Protein AF-A0A9K3LR15-F1 (afdb_monomer_lite)

Structure (mmCIF, N/CA/C/O backbone):
data_AF-A0A9K3LR15-F1
#
_entry.id   AF-A0A9K3LR15-F1
#
loop_
_atom_site.group_PDB
_atom_site.id
_atom_site.type_symbol
_atom_site.label_atom_id
_atom_site.label_alt_id
_atom_site.label_comp_id
_atom_site.label_asym_id
_atom_site.label_entity_id
_atom_site.label_seq_id
_atom_site.pdbx_PDB_ins_code
_atom_site.Cartn_x
_atom_site.Cartn_y
_atom_site.Cartn_z
_atom_site.occupancy
_atom_site.B_iso_or_equiv
_atom_site.auth_seq_id
_atom_site.auth_comp_id
_atom_site.auth_asym_id
_atom_site.auth_atom_id
_atom_site.pdbx_PDB_model_num
ATOM 1 N N . MET A 1 1 ? 34.107 -12.980 74.576 1.00 44.31 1 MET A N 1
ATOM 2 C CA . MET A 1 1 ? 33.831 -12.499 73.208 1.00 44.31 1 MET A CA 1
ATOM 3 C C . MET A 1 1 ? 32.361 -12.754 72.911 1.00 44.31 1 MET A C 1
ATOM 5 O O . MET A 1 1 ? 32.002 -13.893 72.659 1.00 44.31 1 MET A O 1
ATOM 9 N N . GLY A 1 2 ? 31.501 -11.745 73.064 1.00 42.75 2 GLY A N 1
ATOM 10 C CA . GLY A 1 2 ? 30.073 -11.840 72.742 1.00 42.75 2 GLY A CA 1
ATOM 11 C C . GLY A 1 2 ? 29.791 -11.009 71.497 1.00 42.75 2 GLY A C 1
ATOM 12 O O . GLY A 1 2 ? 29.797 -9.786 71.580 1.00 42.75 2 GLY A O 1
ATOM 13 N N . GLY A 1 3 ? 29.633 -11.662 70.346 1.00 44.84 3 GLY A N 1
ATOM 14 C CA . GLY A 1 3 ? 29.258 -11.006 69.094 1.00 44.84 3 GLY A CA 1
ATOM 15 C C . GLY A 1 3 ? 27.742 -10.862 69.011 1.00 44.84 3 GLY A C 1
ATOM 16 O O . GLY A 1 3 ? 27.027 -11.855 69.133 1.00 44.84 3 GLY A O 1
ATOM 17 N N . ALA A 1 4 ? 27.256 -9.634 68.834 1.00 56.53 4 ALA A N 1
ATOM 18 C CA . ALA A 1 4 ? 25.845 -9.361 68.581 1.00 56.53 4 ALA A CA 1
ATOM 19 C C . ALA A 1 4 ? 25.421 -9.926 67.207 1.00 56.53 4 ALA A C 1
ATOM 21 O O . ALA A 1 4 ? 26.218 -9.874 66.265 1.00 56.53 4 ALA A O 1
ATOM 22 N N . PRO A 1 5 ? 24.194 -10.458 67.065 1.00 60.62 5 PRO A N 1
ATOM 23 C CA . PRO A 1 5 ? 23.720 -10.986 65.794 1.00 60.62 5 PRO A CA 1
ATOM 24 C C . PRO A 1 5 ? 23.363 -9.847 64.819 1.00 60.62 5 PRO A C 1
ATOM 26 O O . PRO A 1 5 ? 22.950 -8.769 65.256 1.00 60.62 5 PRO A O 1
ATOM 29 N N . PRO A 1 6 ? 23.511 -10.066 63.500 1.00 56.09 6 PRO A N 1
ATOM 30 C CA . PRO A 1 6 ? 23.252 -9.047 62.492 1.00 56.09 6 PRO A CA 1
ATOM 31 C C . PRO A 1 6 ? 21.748 -8.775 62.362 1.00 56.09 6 PRO A C 1
ATOM 33 O O . PRO A 1 6 ? 20.935 -9.692 62.245 1.00 56.09 6 PRO A O 1
ATOM 36 N N . THR A 1 7 ? 21.382 -7.496 62.378 1.00 62.81 7 THR A N 1
ATOM 37 C CA . THR A 1 7 ? 20.024 -7.003 62.144 1.00 62.81 7 THR A CA 1
ATOM 38 C C . THR A 1 7 ? 19.612 -7.228 60.688 1.00 62.81 7 THR A C 1
ATOM 40 O O . THR A 1 7 ? 20.309 -6.825 59.758 1.00 62.81 7 THR A O 1
ATOM 43 N N . LEU A 1 8 ? 18.464 -7.881 60.487 1.00 61.91 8 LEU A N 1
ATOM 44 C CA . LEU A 1 8 ? 17.849 -8.054 59.170 1.00 61.91 8 LEU A CA 1
ATOM 45 C C . LEU A 1 8 ? 17.408 -6.693 58.593 1.00 61.91 8 LEU A C 1
ATOM 47 O O . LEU A 1 8 ? 16.921 -5.847 59.349 1.00 61.91 8 LEU A O 1
ATOM 51 N N . PRO A 1 9 ? 17.539 -6.474 57.271 1.00 65.12 9 PRO A N 1
ATOM 52 C CA . PRO A 1 9 ? 17.019 -5.275 56.627 1.00 65.12 9 PRO A CA 1
ATOM 53 C C . PRO A 1 9 ? 15.479 -5.261 56.670 1.00 65.12 9 PRO A C 1
ATOM 55 O O . PRO A 1 9 ? 14.854 -6.325 56.625 1.00 65.12 9 PRO A O 1
ATOM 58 N N . PRO A 1 10 ? 14.850 -4.074 56.756 1.00 64.44 10 PRO A N 1
ATOM 59 C CA . PRO A 1 10 ? 13.398 -3.964 56.777 1.00 64.44 10 PRO A CA 1
ATOM 60 C C . PRO A 1 10 ? 12.787 -4.450 55.450 1.00 64.44 10 PRO A C 1
ATOM 62 O O . PRO A 1 10 ? 13.409 -4.300 54.394 1.00 64.44 10 PRO A O 1
ATOM 65 N N . PRO A 1 11 ? 11.570 -5.025 55.483 1.00 58.12 11 PRO A N 1
ATOM 66 C CA . PRO A 1 11 ? 10.889 -5.487 54.281 1.00 58.12 11 PRO A CA 1
ATOM 67 C C . PRO A 1 11 ? 10.596 -4.312 53.331 1.00 58.12 11 PRO A C 1
ATOM 69 O O . PRO A 1 11 ? 10.337 -3.198 53.798 1.00 58.12 11 PRO A O 1
ATOM 72 N N . PRO A 1 12 ? 10.624 -4.536 52.002 1.00 53.59 12 PRO A N 1
ATOM 73 C CA . PRO A 1 12 ? 10.303 -3.501 51.029 1.00 53.59 12 PRO A CA 1
ATOM 74 C C . PRO A 1 12 ? 8.877 -2.999 51.262 1.00 53.59 12 PRO A C 1
ATOM 76 O O . PRO A 1 12 ? 7.950 -3.791 51.443 1.00 53.59 12 PRO A O 1
ATOM 79 N N . ALA A 1 13 ? 8.717 -1.675 51.284 1.00 50.88 13 ALA A N 1
ATOM 80 C CA . ALA A 1 13 ? 7.428 -1.026 51.457 1.00 50.88 13 ALA A CA 1
ATOM 81 C C . ALA A 1 13 ? 6.425 -1.576 50.433 1.00 50.88 13 ALA A C 1
ATOM 83 O O . ALA A 1 13 ? 6.677 -1.555 49.228 1.00 50.88 13 ALA A O 1
ATOM 84 N N . ASN A 1 14 ? 5.296 -2.080 50.933 1.00 48.56 14 ASN A N 1
ATOM 85 C CA . ASN A 1 14 ? 4.158 -2.476 50.117 1.00 48.56 14 ASN A CA 1
ATOM 86 C C . ASN A 1 14 ? 3.796 -1.322 49.170 1.00 48.56 14 ASN A C 1
ATOM 88 O O . ASN A 1 14 ? 3.343 -0.271 49.623 1.00 48.56 14 ASN A O 1
ATOM 92 N N . ASN A 1 15 ? 3.964 -1.536 47.863 1.00 53.91 15 ASN A N 1
ATOM 93 C CA . ASN A 1 15 ? 3.335 -0.725 46.824 1.00 53.91 15 ASN A CA 1
ATOM 94 C C . ASN A 1 15 ? 1.823 -0.957 46.909 1.00 53.91 15 ASN A C 1
ATOM 96 O O . ASN A 1 15 ? 1.260 -1.789 46.199 1.00 53.91 15 ASN A O 1
ATOM 100 N N . VAL A 1 16 ? 1.168 -0.255 47.830 1.00 52.62 16 VAL A N 1
ATOM 101 C CA . VAL A 1 16 ? -0.285 -0.113 47.815 1.00 52.62 16 VAL A CA 1
ATOM 102 C C . VAL A 1 16 ? -0.624 0.609 46.507 1.00 52.62 16 VAL A C 1
ATOM 104 O O . VAL A 1 16 ? -0.055 1.677 46.265 1.00 52.62 16 VAL A O 1
ATOM 107 N N . PRO A 1 17 ? -1.503 0.066 45.644 1.00 47.84 17 PRO A N 1
ATOM 108 C CA . PRO A 1 17 ? -1.968 0.787 44.469 1.00 47.84 17 PRO A CA 1
ATOM 109 C C . PRO A 1 17 ? -2.558 2.119 44.935 1.00 47.84 17 PRO A C 1
ATOM 111 O O . PRO A 1 17 ? -3.532 2.133 45.689 1.00 47.84 17 PRO A O 1
ATOM 114 N N . GLN A 1 18 ? -1.941 3.238 44.551 1.00 55.12 18 GLN A N 1
ATOM 115 C CA . GLN A 1 18 ? -2.510 4.554 44.815 1.00 55.12 18 GLN A CA 1
ATOM 116 C C . GLN A 1 18 ? -3.865 4.617 44.115 1.00 55.12 18 GLN A C 1
ATOM 118 O O . GLN A 1 18 ? -3.940 4.688 42.890 1.00 55.12 18 GLN A O 1
ATOM 123 N N . ILE A 1 19 ? -4.938 4.572 44.902 1.00 57.00 19 ILE A N 1
ATOM 124 C CA . ILE A 1 19 ? -6.294 4.813 44.423 1.00 57.00 19 ILE A CA 1
ATOM 125 C C . ILE A 1 19 ? -6.314 6.269 43.948 1.00 57.00 19 ILE A C 1
ATOM 127 O O . ILE A 1 19 ? -6.284 7.195 44.760 1.00 57.00 19 ILE A O 1
ATOM 131 N N . GLN A 1 20 ? -6.269 6.475 42.630 1.00 58.19 20 GLN A N 1
ATOM 132 C CA . GLN A 1 20 ? -6.330 7.807 42.038 1.00 58.19 20 GLN A CA 1
ATOM 133 C C . GLN A 1 20 ? -7.664 8.466 42.402 1.00 58.19 20 GLN A C 1
ATOM 135 O O . GLN A 1 20 ? -8.724 7.842 42.345 1.00 58.19 20 GLN A O 1
ATOM 140 N N . ASN A 1 21 ? -7.610 9.742 42.789 1.00 64.06 21 ASN A N 1
ATOM 141 C CA . ASN A 1 21 ? -8.804 10.524 43.091 1.00 64.06 21 ASN A CA 1
ATOM 142 C C . ASN A 1 21 ? -9.690 10.605 41.826 1.00 64.06 21 ASN A C 1
ATOM 144 O O . ASN A 1 21 ? -9.199 11.065 40.792 1.00 64.06 21 ASN A O 1
ATOM 148 N N . PRO A 1 22 ? -10.979 10.226 41.882 1.00 60.19 22 PRO A N 1
ATOM 149 C CA . PRO A 1 22 ? -11.867 10.253 40.718 1.00 60.19 22 PRO A CA 1
ATOM 150 C C . PRO A 1 22 ? -11.994 11.645 40.071 1.00 60.19 22 PRO A C 1
ATOM 152 O O . PRO A 1 22 ? -12.183 11.743 38.862 1.00 60.19 22 PRO A O 1
ATOM 155 N N . ALA A 1 23 ? -11.813 12.736 40.826 1.00 63.84 23 ALA A N 1
ATOM 156 C CA . ALA A 1 23 ? -11.783 14.088 40.260 1.00 63.84 23 ALA A CA 1
ATOM 157 C C . ALA A 1 23 ? -10.536 14.353 39.387 1.00 63.84 23 ALA A C 1
ATOM 159 O O . ALA A 1 23 ? -10.622 15.078 38.398 1.00 63.84 23 ALA A O 1
ATOM 160 N N . ALA A 1 24 ? -9.392 13.748 39.726 1.00 61.22 24 ALA A N 1
ATOM 161 C CA . ALA A 1 24 ? -8.163 13.847 38.939 1.00 61.22 24 ALA A CA 1
ATOM 162 C C . ALA A 1 24 ? -8.250 13.004 37.655 1.00 61.22 24 ALA A C 1
ATOM 164 O O . ALA A 1 24 ? -7.858 13.484 36.594 1.00 61.22 24 ALA A O 1
ATOM 165 N N . LEU A 1 25 ? -8.855 11.811 37.733 1.00 62.12 25 LEU A N 1
ATOM 166 C CA . LEU A 1 25 ? -9.140 10.959 36.571 1.00 62.12 25 LEU A CA 1
ATOM 167 C C . LEU A 1 25 ? -10.068 11.666 35.565 1.00 62.12 25 LEU A C 1
ATOM 169 O O . LEU A 1 25 ? -9.841 11.619 34.355 1.00 62.12 25 LEU A O 1
ATOM 173 N N . ASN A 1 26 ? -11.076 12.389 36.063 1.00 71.50 26 ASN A N 1
ATOM 174 C CA . ASN A 1 26 ? -11.998 13.157 35.224 1.00 71.50 26 ASN A CA 1
ATOM 175 C C . ASN A 1 26 ? -11.319 14.345 34.523 1.00 71.50 26 ASN A C 1
ATOM 177 O O . ASN A 1 26 ? -11.623 14.619 33.363 1.00 71.50 26 ASN A O 1
ATOM 181 N N . LEU A 1 27 ? -10.391 15.041 35.191 1.00 77.88 27 LEU A N 1
ATOM 182 C CA . LEU A 1 27 ? -9.630 16.135 34.578 1.00 77.88 27 LEU A CA 1
ATOM 183 C C . LEU A 1 27 ? -8.657 15.620 33.510 1.00 77.88 27 LEU A C 1
ATOM 185 O O . LEU A 1 27 ? -8.574 16.201 32.431 1.00 77.88 27 LEU A O 1
ATOM 189 N N . GLU A 1 28 ? -7.940 14.532 33.791 1.00 75.88 28 GLU A N 1
ATOM 190 C CA . GLU A 1 28 ? -7.004 13.929 32.839 1.00 75.88 28 GLU A CA 1
ATOM 191 C C . GLU A 1 28 ? -7.727 13.448 31.575 1.00 75.88 28 GLU A C 1
ATOM 193 O O . GLU A 1 28 ? -7.328 13.801 30.464 1.00 75.88 28 GLU A O 1
ATOM 198 N N . THR A 1 29 ? -8.857 12.756 31.741 1.00 75.69 29 THR A N 1
ATOM 199 C CA . THR A 1 29 ? -9.721 12.328 30.629 1.00 75.69 29 THR A CA 1
ATOM 200 C C . THR A 1 29 ? -10.232 13.530 29.822 1.00 75.69 29 THR A C 1
ATOM 202 O O . THR A 1 29 ? -10.191 13.518 28.592 1.00 75.69 29 THR A O 1
ATOM 205 N N . ALA A 1 30 ? -10.656 14.611 30.489 1.00 76.81 30 ALA A N 1
ATOM 206 C CA . ALA A 1 30 ? -11.126 15.823 29.814 1.00 76.81 30 ALA A CA 1
ATOM 207 C C . ALA A 1 30 ? -10.019 16.519 28.998 1.00 76.81 30 ALA A C 1
ATOM 209 O O . ALA A 1 30 ? -10.271 16.986 27.887 1.00 76.81 30 ALA A O 1
ATOM 210 N N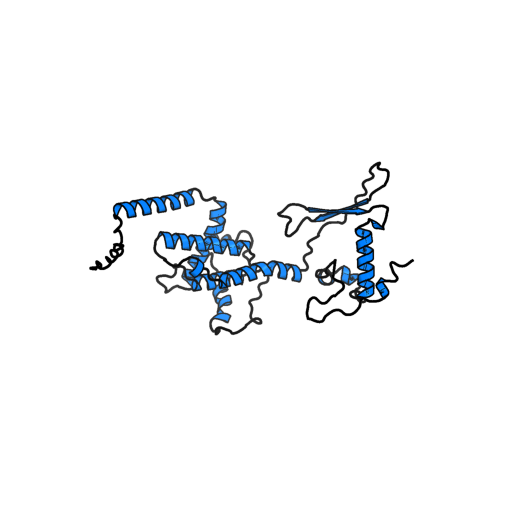 . LEU A 1 31 ? -8.787 16.567 29.515 1.00 83.44 31 LEU A N 1
ATOM 211 C CA . LEU A 1 31 ? -7.639 17.136 28.800 1.00 83.44 31 LEU A CA 1
ATOM 212 C C . LEU A 1 31 ? -7.227 16.277 27.597 1.00 83.44 31 LEU A C 1
ATOM 214 O O . LEU A 1 31 ? -6.904 16.822 26.539 1.00 83.44 31 LEU A O 1
ATOM 218 N N . GLN A 1 32 ? -7.268 14.949 27.737 1.00 78.75 32 GLN A N 1
ATOM 219 C CA . GLN A 1 32 ? -7.028 14.023 26.629 1.00 78.75 32 GLN A CA 1
ATOM 220 C C . GLN A 1 32 ? -8.075 14.202 25.522 1.00 78.75 32 GLN A C 1
ATOM 222 O O . GLN A 1 32 ? -7.705 14.344 24.355 1.00 78.75 32 GLN A O 1
ATOM 227 N N . GLN A 1 33 ? -9.359 14.297 25.880 1.00 75.25 33 GLN A N 1
ATOM 228 C CA . GLN A 1 33 ? -10.436 14.538 24.920 1.00 75.25 33 GLN A CA 1
ATOM 229 C C . GLN A 1 33 ? -10.288 15.892 24.212 1.00 75.25 33 GLN A C 1
ATOM 231 O O . GLN A 1 33 ? -10.355 15.964 22.987 1.00 75.25 33 GLN A O 1
ATOM 236 N N . PHE A 1 34 ? -9.978 16.959 24.953 1.00 77.44 34 PHE A N 1
ATOM 237 C CA . PHE A 1 34 ? -9.753 18.287 24.380 1.00 77.44 34 PHE A CA 1
ATOM 238 C C . PHE A 1 34 ? -8.610 18.307 23.349 1.00 77.44 34 PHE A C 1
ATOM 240 O O . PHE A 1 34 ? -8.704 18.969 22.313 1.00 77.44 34 PHE A O 1
ATOM 247 N N . ALA A 1 35 ? -7.532 17.553 23.591 1.00 78.44 35 ALA A N 1
ATOM 248 C CA . ALA A 1 35 ? -6.429 17.425 22.640 1.00 78.44 35 ALA A CA 1
ATOM 249 C C . ALA A 1 35 ? -6.843 16.698 21.345 1.00 78.44 35 ALA A C 1
ATOM 251 O O . ALA A 1 35 ? -6.372 17.055 20.258 1.00 78.44 35 ALA A O 1
ATOM 252 N N . ILE A 1 36 ? -7.729 15.699 21.442 1.00 78.00 36 ILE A N 1
ATOM 253 C CA . ILE A 1 36 ? -8.313 15.013 20.281 1.00 78.00 36 ILE A CA 1
ATOM 254 C C . ILE A 1 36 ? -9.157 16.003 19.476 1.00 78.00 36 ILE A C 1
ATOM 256 O O . ILE A 1 36 ? -8.922 16.155 18.276 1.00 78.00 36 ILE A O 1
ATOM 260 N N . ASP A 1 37 ? -10.051 16.736 20.138 1.00 76.50 37 ASP A N 1
ATOM 261 C CA . ASP A 1 37 ? -10.954 17.697 19.501 1.00 76.50 37 ASP A CA 1
ATOM 262 C C . ASP A 1 37 ? -10.175 18.812 18.781 1.00 76.50 37 ASP A C 1
ATOM 264 O O . ASP A 1 37 ? -10.434 19.115 17.612 1.00 76.50 37 ASP A O 1
ATOM 268 N N . LEU A 1 38 ? -9.139 19.371 19.423 1.00 81.12 38 LEU A N 1
ATOM 269 C CA . LEU A 1 38 ? -8.242 20.356 18.804 1.00 81.12 38 LEU A CA 1
ATOM 270 C C . LEU A 1 38 ? -7.569 19.817 17.539 1.00 81.12 38 LEU A C 1
ATOM 272 O O . LEU A 1 38 ? -7.456 20.527 16.533 1.00 81.12 38 LEU A O 1
ATOM 276 N N . ARG A 1 39 ? -7.130 18.555 17.567 1.00 78.00 39 ARG A N 1
ATOM 277 C CA . ARG A 1 39 ? -6.530 17.905 16.402 1.00 78.00 39 ARG A CA 1
ATOM 278 C C . ARG A 1 39 ? -7.544 17.740 15.272 1.00 78.00 39 ARG A C 1
ATOM 280 O O . ARG A 1 39 ? -7.166 17.924 14.118 1.00 78.00 39 ARG A O 1
ATOM 287 N N . GLU A 1 40 ? -8.799 17.407 15.563 1.00 75.94 40 GLU A N 1
ATOM 288 C CA . GLU A 1 40 ? -9.837 17.246 14.536 1.00 75.94 40 GLU A CA 1
ATOM 289 C C . GLU A 1 40 ? -10.240 18.575 13.886 1.00 75.94 40 GLU A C 1
ATOM 291 O O . GLU A 1 40 ? -10.453 18.638 12.665 1.00 75.94 40 GLU A O 1
ATOM 296 N N . VAL A 1 41 ? -10.288 19.651 14.676 1.00 79.31 41 VAL A N 1
ATOM 297 C CA . VAL A 1 41 ? -10.544 21.015 14.191 1.00 79.31 41 VAL A CA 1
ATOM 298 C C . VAL A 1 41 ? -9.390 21.507 13.315 1.00 79.31 41 VAL A C 1
ATOM 300 O O . VAL A 1 41 ? -9.630 22.051 12.238 1.00 79.31 41 VAL A O 1
ATOM 303 N N . GLY A 1 42 ? -8.143 21.269 13.729 1.00 77.00 42 GLY A N 1
ATOM 304 C CA . GLY A 1 42 ? -6.945 21.693 13.000 1.00 77.00 42 GLY A CA 1
ATOM 305 C C . GLY A 1 42 ? -6.535 20.797 11.825 1.00 77.00 42 GLY A C 1
ATOM 306 O O . GLY A 1 42 ? -5.581 21.121 11.115 1.00 77.00 42 GLY A O 1
ATOM 307 N N . GLU A 1 43 ? -7.197 19.656 11.606 1.00 78.56 43 GLU A N 1
ATOM 308 C CA . GLU A 1 43 ? -6.771 18.696 10.587 1.00 78.56 43 GLU A CA 1
ATOM 309 C C . GLU A 1 43 ? -7.003 19.242 9.161 1.00 78.56 43 GLU A C 1
ATOM 311 O O . GLU A 1 43 ? -8.136 19.594 8.813 1.00 78.56 43 GLU A O 1
ATOM 316 N N . PRO A 1 44 ? -5.969 19.260 8.293 1.00 84.25 44 PRO A N 1
ATOM 317 C CA . PRO A 1 44 ? -6.104 19.777 6.938 1.00 84.25 44 PRO A CA 1
ATOM 318 C C . PRO A 1 44 ? -7.187 19.050 6.137 1.00 84.25 44 PRO A C 1
ATOM 320 O O . PRO A 1 44 ? -7.268 17.820 6.129 1.00 84.25 44 PRO A O 1
ATOM 323 N N . GLU A 1 45 ? -7.958 19.806 5.360 1.00 80.88 45 GLU A N 1
ATOM 324 C CA . GLU A 1 45 ? -9.079 19.287 4.565 1.00 80.88 45 GLU A CA 1
ATOM 325 C C . GLU A 1 45 ? -8.660 18.168 3.589 1.00 80.88 45 GLU A C 1
ATOM 327 O O . GLU A 1 45 ? -9.380 17.194 3.362 1.00 80.88 45 GLU A O 1
ATOM 332 N N . ASN A 1 46 ? -7.444 18.259 3.043 1.00 77.81 46 ASN A N 1
ATOM 333 C CA . ASN A 1 46 ? -6.873 17.229 2.172 1.00 77.81 46 ASN A CA 1
ATOM 334 C C . ASN A 1 46 ? -6.651 15.900 2.911 1.00 77.81 46 ASN A C 1
ATOM 336 O O . ASN A 1 46 ? -6.854 14.827 2.341 1.00 77.81 46 ASN A O 1
ATOM 340 N N . THR A 1 47 ? -6.267 15.974 4.184 1.00 78.44 47 THR A N 1
ATOM 341 C CA . THR A 1 47 ? -6.030 14.827 5.061 1.00 78.44 47 THR A CA 1
ATOM 342 C C . THR A 1 47 ? -7.352 14.134 5.398 1.00 78.44 47 THR A C 1
ATOM 344 O O . THR A 1 47 ? -7.466 12.917 5.229 1.00 78.44 47 THR A O 1
ATOM 347 N N . LYS A 1 48 ? -8.396 14.912 5.723 1.00 80.94 48 LYS A N 1
ATOM 348 C CA . LYS A 1 48 ? -9.769 14.407 5.912 1.00 80.94 48 LYS A CA 1
ATOM 349 C C . LYS A 1 48 ? -10.270 13.684 4.661 1.00 80.94 48 LYS A C 1
ATOM 351 O O . LYS A 1 48 ? -10.671 12.522 4.730 1.00 80.94 48 LYS A O 1
ATOM 356 N N . LYS A 1 49 ? -10.142 14.306 3.485 1.00 81.94 49 LYS A N 1
ATOM 357 C CA . LYS A 1 49 ? -10.521 13.701 2.191 1.00 81.94 49 LYS A CA 1
ATOM 358 C C . LYS A 1 49 ? -9.759 12.413 1.871 1.00 81.94 49 LYS A C 1
ATOM 360 O O . LYS A 1 49 ? -10.302 11.537 1.199 1.00 81.94 49 LYS A O 1
ATOM 365 N N . ALA A 1 50 ? -8.518 12.276 2.337 1.00 79.88 50 ALA A N 1
ATOM 366 C CA . ALA A 1 50 ? -7.712 11.083 2.108 1.00 79.88 50 ALA A CA 1
ATOM 367 C C . ALA A 1 50 ? -8.084 9.915 3.038 1.00 79.88 50 ALA A C 1
ATOM 369 O O . ALA A 1 50 ? -8.088 8.764 2.579 1.00 79.88 50 ALA A O 1
ATOM 370 N N . TYR A 1 51 ? -8.373 10.184 4.317 1.00 85.25 51 TYR A N 1
ATOM 371 C CA . TYR A 1 51 ? -8.637 9.150 5.324 1.00 85.25 51 TYR A CA 1
ATOM 372 C C . TYR A 1 51 ? -10.112 8.771 5.451 1.00 85.25 51 TYR A C 1
ATOM 374 O O . TYR A 1 51 ? -10.402 7.579 5.522 1.00 85.25 51 TYR A O 1
ATOM 382 N N . LEU A 1 52 ? -11.044 9.732 5.414 1.00 85.50 52 LEU A N 1
ATOM 383 C CA . LEU A 1 52 ? -12.474 9.476 5.647 1.00 85.50 52 LEU A CA 1
ATOM 384 C C . LEU A 1 52 ? -13.053 8.359 4.759 1.00 85.50 52 LEU A C 1
ATOM 386 O O . LEU A 1 52 ? -13.688 7.457 5.302 1.00 85.50 52 LEU A O 1
ATOM 390 N N . PRO A 1 53 ? -12.795 8.313 3.434 1.00 88.81 53 PRO A N 1
ATOM 391 C CA . PRO A 1 53 ? -13.293 7.220 2.597 1.00 88.81 53 PRO A CA 1
ATOM 392 C C . PRO A 1 53 ? -12.771 5.841 3.012 1.00 88.81 53 PRO A C 1
ATOM 394 O O . PRO A 1 53 ? -13.459 4.846 2.822 1.00 88.81 53 PRO A O 1
ATOM 397 N N . LYS A 1 54 ? -11.551 5.774 3.560 1.00 90.94 54 LYS A N 1
ATOM 398 C CA . LYS A 1 54 ? -10.917 4.521 3.994 1.00 90.94 54 LYS A CA 1
ATOM 399 C C . LYS A 1 54 ? -11.462 4.050 5.336 1.00 90.94 54 LYS A C 1
ATOM 401 O O . LYS A 1 54 ? -11.631 2.853 5.522 1.00 90.94 54 LYS A O 1
ATOM 406 N N . LEU A 1 55 ? -11.751 4.992 6.235 1.00 90.94 55 LEU A N 1
ATOM 407 C CA . LEU A 1 55 ? -12.428 4.714 7.501 1.00 90.94 55 LEU A CA 1
ATOM 408 C C . LEU A 1 55 ? -13.837 4.170 7.244 1.00 90.94 55 LEU A C 1
ATOM 410 O O . LEU A 1 55 ? -14.178 3.107 7.747 1.00 90.94 55 LEU A O 1
ATOM 414 N N . LYS A 1 56 ? -14.618 4.834 6.380 1.00 91.81 56 LYS A N 1
ATOM 415 C CA . LYS A 1 56 ? -15.947 4.348 5.973 1.00 91.81 56 LYS A CA 1
ATOM 416 C C . LYS A 1 56 ? -15.894 2.957 5.348 1.00 91.81 56 LYS A C 1
ATOM 418 O O . LYS A 1 56 ? -16.710 2.103 5.665 1.00 91.81 56 LYS A O 1
ATOM 423 N N . GLU A 1 57 ? -14.907 2.721 4.489 1.00 93.69 57 GLU A N 1
ATOM 424 C CA . GLU A 1 57 ? -14.699 1.411 3.879 1.00 93.69 57 GLU A CA 1
ATOM 425 C C . GLU A 1 57 ? -14.393 0.314 4.910 1.00 93.69 57 GLU A C 1
ATOM 427 O O . GLU A 1 57 ? -14.897 -0.795 4.773 1.00 93.69 57 GLU A O 1
ATOM 432 N N . TRP A 1 58 ? -13.608 0.618 5.948 1.00 94.25 58 TRP A N 1
ATOM 433 C CA . TRP A 1 58 ? -13.360 -0.308 7.056 1.00 94.25 58 TRP A CA 1
ATOM 434 C C . TRP A 1 58 ? -14.641 -0.638 7.830 1.00 94.25 58 TRP A C 1
ATOM 436 O O . TRP A 1 58 ? -14.916 -1.808 8.076 1.00 94.25 58 TRP A O 1
ATOM 446 N N . PHE A 1 59 ? -15.454 0.365 8.172 1.00 93.81 59 PHE A N 1
ATOM 447 C CA . PHE A 1 59 ? -16.703 0.121 8.899 1.00 93.81 59 PHE A CA 1
ATOM 448 C C . PHE A 1 59 ? -17.694 -0.714 8.081 1.00 93.81 59 PHE A C 1
ATOM 450 O O . PHE A 1 59 ? -18.243 -1.677 8.605 1.00 93.81 59 PHE A O 1
ATOM 457 N N . GLN A 1 60 ? -17.833 -0.436 6.782 1.00 94.75 60 GLN A N 1
ATOM 458 C CA . GLN A 1 60 ? -18.674 -1.245 5.891 1.00 94.75 60 GLN A CA 1
ATOM 459 C C . GLN A 1 60 ? -18.148 -2.671 5.707 1.00 94.75 60 GLN A C 1
ATOM 461 O O . GLN A 1 60 ? -18.934 -3.608 5.592 1.00 94.75 60 GLN A O 1
ATOM 466 N N . TYR A 1 61 ? -16.826 -2.855 5.708 1.00 95.56 61 TYR A N 1
ATOM 467 C CA . TYR A 1 61 ? -16.218 -4.181 5.763 1.00 95.56 61 TYR A CA 1
ATOM 468 C C . TYR A 1 61 ? -16.603 -4.918 7.053 1.00 95.56 61 TYR A C 1
ATOM 470 O O . TYR A 1 61 ? -17.050 -6.064 6.986 1.00 95.56 61 TYR A O 1
ATOM 478 N N . CYS A 1 62 ? -16.491 -4.260 8.212 1.00 94.62 62 CYS A N 1
ATOM 479 C CA . CYS A 1 62 ? -16.908 -4.830 9.492 1.00 94.62 62 CYS A CA 1
ATOM 480 C C . CYS A 1 62 ? -18.397 -5.201 9.492 1.00 94.62 62 CYS A C 1
ATOM 482 O O . CYS A 1 62 ? -18.756 -6.281 9.953 1.00 94.62 62 CYS A O 1
ATOM 484 N N . ASP A 1 63 ? -19.247 -4.341 8.930 1.00 94.12 63 ASP A N 1
ATOM 485 C CA . ASP A 1 63 ? -20.685 -4.584 8.800 1.00 94.12 63 ASP A CA 1
ATOM 486 C C . ASP A 1 63 ? -21.013 -5.733 7.847 1.00 94.12 63 ASP A C 1
ATOM 488 O O . ASP A 1 63 ? -22.014 -6.412 8.044 1.00 94.12 63 ASP A O 1
ATOM 492 N N . HIS A 1 64 ? -20.197 -5.975 6.819 1.00 94.56 64 HIS A N 1
ATOM 493 C CA . HIS A 1 64 ? -20.410 -7.076 5.879 1.00 94.56 64 HIS A CA 1
ATOM 494 C C . HIS A 1 64 ? -19.935 -8.419 6.436 1.00 94.56 64 HIS A C 1
ATOM 496 O O . HIS A 1 6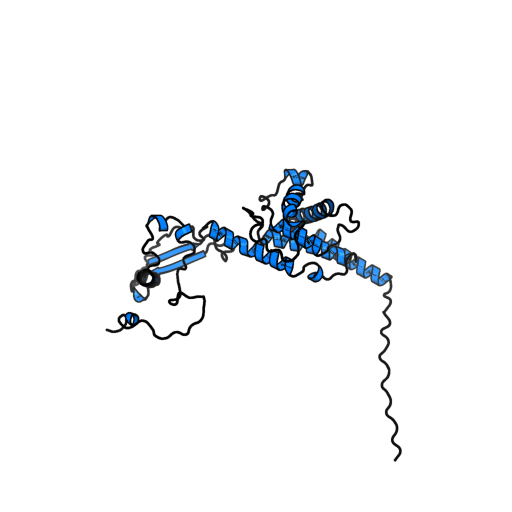4 ? -20.697 -9.384 6.428 1.00 94.56 64 HIS A O 1
ATOM 502 N N . VAL A 1 65 ? -18.694 -8.475 6.925 1.00 92.75 65 VAL A N 1
ATOM 503 C CA . VAL A 1 65 ? -18.026 -9.729 7.315 1.00 92.75 65 VAL A CA 1
ATOM 504 C C . VAL A 1 65 ? -18.412 -10.172 8.725 1.00 92.75 65 VAL A C 1
ATOM 506 O O . VAL A 1 65 ? -18.542 -11.365 8.981 1.00 92.75 65 VAL A O 1
ATOM 509 N N . TYR A 1 66 ? -18.653 -9.226 9.636 1.00 92.56 66 TYR A N 1
ATOM 510 C CA . TYR A 1 66 ? -18.908 -9.493 11.054 1.00 92.56 66 TYR A CA 1
ATOM 511 C C . TYR A 1 66 ? -20.316 -9.041 11.477 1.00 92.56 66 TYR A C 1
ATOM 513 O O . TYR A 1 66 ? -20.496 -8.421 12.521 1.00 92.56 66 TYR A O 1
ATOM 521 N N . ARG A 1 67 ? -21.341 -9.358 10.671 1.00 90.19 67 ARG A N 1
ATOM 522 C CA . ARG A 1 67 ? -22.745 -8.936 10.892 1.00 90.19 67 ARG A CA 1
ATOM 523 C C . ARG A 1 67 ? -23.300 -9.284 12.270 1.00 90.19 67 ARG A C 1
ATOM 525 O O . ARG A 1 67 ? -24.064 -8.508 12.834 1.00 90.19 67 ARG A O 1
ATOM 532 N N . THR A 1 68 ? -22.951 -10.462 12.774 1.00 90.12 68 THR A N 1
ATOM 533 C CA . THR A 1 68 ? -23.480 -11.018 14.026 1.00 90.12 68 THR A CA 1
ATOM 534 C C . THR A 1 68 ? -22.599 -10.717 15.238 1.00 90.12 68 THR A C 1
ATOM 536 O O . THR A 1 68 ? -22.968 -11.071 16.352 1.00 90.12 68 THR A O 1
ATOM 539 N N . ASP A 1 69 ? -21.431 -10.101 15.040 1.00 90.12 69 ASP A N 1
ATOM 540 C CA . ASP A 1 69 ? -20.480 -9.801 16.110 1.00 90.12 69 ASP A CA 1
ATOM 541 C C . ASP A 1 69 ? -20.847 -8.475 16.795 1.00 90.12 69 ASP A C 1
ATOM 543 O O . ASP A 1 69 ? -20.879 -7.415 16.165 1.00 90.12 69 ASP A O 1
ATOM 547 N N . LEU A 1 70 ? -21.087 -8.524 18.108 1.00 88.12 70 LEU A N 1
ATOM 548 C CA . LEU A 1 70 ? -21.348 -7.339 18.934 1.00 88.12 70 LEU A CA 1
ATOM 549 C C . LEU A 1 70 ? -20.130 -6.404 19.000 1.00 88.12 70 LEU A C 1
ATOM 551 O O . LEU A 1 70 ? -20.287 -5.191 19.110 1.00 88.12 70 LEU A O 1
ATOM 555 N N . TYR A 1 71 ? -18.924 -6.956 18.861 1.00 86.81 71 TYR A N 1
ATOM 556 C CA . TYR A 1 71 ? -17.653 -6.237 18.873 1.00 86.81 71 TYR A CA 1
ATOM 557 C C . TYR A 1 71 ? -17.061 -6.117 17.466 1.00 86.81 71 TYR A C 1
ATOM 559 O O . TYR A 1 71 ? -15.841 -6.029 17.291 1.00 86.81 71 TYR A O 1
ATOM 567 N N . LYS A 1 72 ? -17.915 -6.086 16.432 1.00 89.06 72 LYS A N 1
ATOM 568 C CA . LYS A 1 72 ? -17.501 -6.032 15.020 1.00 89.06 72 LYS A CA 1
ATOM 569 C C . LYS A 1 72 ? -16.479 -4.936 14.712 1.00 89.06 72 LYS A C 1
ATOM 571 O O . LYS A 1 72 ? -15.600 -5.168 13.882 1.00 89.06 72 LYS A O 1
ATOM 576 N N . TYR A 1 73 ? -16.537 -3.803 15.414 1.00 89.44 73 TYR A N 1
ATOM 577 C CA . TYR A 1 73 ? -15.630 -2.670 15.217 1.00 89.44 73 TYR A CA 1
ATOM 578 C C . TYR A 1 73 ? -14.335 -2.730 16.035 1.00 89.44 73 TYR A C 1
ATOM 580 O O . TYR A 1 73 ? -13.411 -1.985 15.708 1.00 89.44 73 TYR A O 1
ATOM 588 N N . ASN A 1 74 ? -14.225 -3.604 17.044 1.00 87.88 74 ASN A N 1
ATOM 589 C CA . ASN A 1 74 ? -12.980 -3.762 17.799 1.00 87.88 74 ASN A CA 1
ATOM 590 C C . ASN A 1 74 ? -11.867 -4.249 16.881 1.00 87.88 74 ASN A C 1
ATOM 592 O O . ASN A 1 74 ? -12.050 -5.195 16.105 1.00 87.88 74 ASN A O 1
ATOM 596 N N . MET A 1 75 ? -10.718 -3.583 16.962 1.00 87.00 75 MET A N 1
ATOM 597 C CA . MET A 1 75 ? -9.571 -3.933 16.150 1.00 87.00 75 MET A CA 1
ATOM 598 C C . MET A 1 75 ? -8.914 -5.206 16.677 1.00 87.00 75 MET A C 1
ATOM 600 O O . MET A 1 75 ? -8.464 -5.288 17.807 1.00 87.00 75 MET A O 1
ATOM 604 N N . ASN A 1 76 ? -8.838 -6.212 15.814 1.00 87.94 76 ASN A N 1
ATOM 605 C CA . ASN A 1 76 ? -8.065 -7.425 16.046 1.00 87.94 76 ASN A CA 1
ATOM 606 C C . ASN A 1 76 ? -7.203 -7.678 14.804 1.00 87.94 76 ASN A C 1
ATOM 608 O O . ASN A 1 76 ? -7.591 -7.318 13.684 1.00 87.94 76 ASN A O 1
ATOM 612 N N . PHE A 1 77 ? -6.052 -8.313 15.009 1.00 88.94 77 PHE A N 1
ATOM 613 C CA . PHE A 1 77 ? -5.148 -8.756 13.963 1.00 88.94 77 PHE A CA 1
ATOM 614 C C . PHE A 1 77 ? -5.887 -9.464 12.825 1.00 88.94 77 PHE A C 1
ATOM 616 O O . PHE A 1 77 ? -5.702 -9.074 11.677 1.00 88.94 77 PHE A O 1
ATOM 623 N N . ASP A 1 78 ? -6.771 -10.424 13.114 1.00 89.25 78 ASP A N 1
ATOM 624 C CA . ASP A 1 78 ? -7.459 -11.196 12.069 1.00 89.25 78 ASP A CA 1
ATOM 625 C C . ASP A 1 78 ? -8.293 -10.298 11.148 1.00 89.25 78 ASP A C 1
ATOM 627 O O . ASP A 1 78 ? -8.186 -10.366 9.921 1.00 89.25 78 ASP A O 1
ATOM 631 N N . LYS A 1 79 ? -9.070 -9.378 11.737 1.00 92.19 79 LYS A N 1
ATOM 632 C CA . LYS A 1 79 ? -9.919 -8.439 10.991 1.00 92.19 79 LYS A CA 1
ATOM 633 C C . LYS A 1 79 ? -9.074 -7.549 10.083 1.00 92.19 79 LYS A C 1
ATOM 635 O O . LYS A 1 79 ? -9.420 -7.341 8.919 1.00 92.19 79 LYS A O 1
ATOM 640 N N . ILE A 1 80 ? -7.955 -7.046 10.606 1.00 93.00 80 ILE A N 1
ATOM 641 C CA . ILE A 1 80 ? -7.030 -6.167 9.881 1.00 93.00 80 ILE A CA 1
ATOM 642 C C . ILE A 1 80 ? -6.291 -6.932 8.798 1.00 93.00 80 ILE A C 1
ATOM 644 O O . ILE A 1 80 ? -6.137 -6.415 7.694 1.00 93.00 80 ILE A O 1
ATOM 648 N N . TYR A 1 81 ? -5.829 -8.142 9.095 1.00 92.38 81 TYR A N 1
ATOM 649 C CA . TYR A 1 81 ? -5.095 -8.970 8.156 1.00 92.38 81 TYR A CA 1
ATOM 650 C C . TYR A 1 81 ? -5.967 -9.306 6.953 1.00 92.38 81 TYR A C 1
ATOM 652 O O . TYR A 1 81 ? -5.562 -9.024 5.829 1.00 92.38 81 TYR A O 1
ATOM 660 N N . LEU A 1 82 ? -7.186 -9.805 7.174 1.00 92.06 82 LEU A N 1
ATOM 661 C CA . LEU A 1 82 ? -8.125 -10.139 6.101 1.00 92.06 82 LEU A CA 1
ATOM 662 C C . LEU A 1 82 ? -8.520 -8.904 5.281 1.00 92.06 82 LEU A C 1
ATOM 664 O O . LEU A 1 82 ? -8.548 -8.958 4.049 1.00 92.06 82 LEU A O 1
ATOM 668 N N . PHE A 1 83 ? -8.754 -7.766 5.940 1.00 94.31 83 PHE A N 1
ATOM 669 C CA . PHE A 1 83 ? -9.026 -6.513 5.244 1.00 94.31 83 PHE A CA 1
ATOM 670 C C . PHE A 1 83 ? -7.836 -6.075 4.390 1.00 94.31 83 PHE A C 1
ATOM 672 O O . PHE A 1 83 ? -7.986 -5.846 3.193 1.00 94.31 83 PHE A O 1
ATOM 679 N N . MET A 1 84 ? -6.636 -5.988 4.967 1.00 94.38 84 MET A N 1
ATOM 680 C CA . MET A 1 84 ? -5.434 -5.563 4.248 1.00 94.38 84 MET A CA 1
ATOM 681 C C . MET A 1 84 ? -5.058 -6.546 3.140 1.00 94.38 84 MET A C 1
ATOM 683 O O . MET A 1 84 ? -4.612 -6.107 2.082 1.00 94.38 84 MET A O 1
ATOM 687 N N . PHE A 1 85 ? -5.292 -7.845 3.332 1.00 91.38 85 PHE A N 1
ATOM 688 C CA . PHE A 1 85 ? -5.141 -8.862 2.299 1.00 91.38 85 PHE A CA 1
ATOM 689 C C . PHE A 1 85 ? -6.037 -8.537 1.099 1.00 91.38 85 PHE A C 1
ATOM 691 O O . PHE A 1 85 ? -5.522 -8.333 -0.002 1.00 91.38 85 PHE A O 1
ATOM 698 N N . PHE A 1 86 ? -7.339 -8.333 1.314 1.00 91.62 86 PHE A N 1
ATOM 699 C CA . PHE A 1 86 ? -8.249 -7.872 0.262 1.00 91.62 86 PHE A CA 1
ATOM 700 C C . PHE A 1 86 ? -7.768 -6.568 -0.394 1.00 91.62 86 PHE A C 1
ATOM 702 O O . PHE A 1 86 ? -7.692 -6.478 -1.621 1.00 91.62 86 PHE A O 1
ATOM 709 N N . GLN A 1 87 ? -7.354 -5.573 0.399 1.00 91.69 87 GLN A N 1
ATOM 710 C CA . GLN A 1 87 ? -6.829 -4.308 -0.129 1.00 91.69 87 GLN A CA 1
ATOM 711 C C . GLN A 1 87 ? -5.595 -4.506 -1.016 1.00 91.69 87 GLN A C 1
ATOM 713 O O . GLN A 1 87 ? -5.396 -3.745 -1.966 1.00 91.69 87 GLN A O 1
ATOM 718 N N . THR A 1 88 ? -4.768 -5.516 -0.731 1.00 88.88 88 THR A N 1
ATOM 719 C CA . THR A 1 88 ? -3.589 -5.823 -1.542 1.00 88.88 88 THR A CA 1
ATOM 720 C C . THR A 1 88 ? -3.939 -6.496 -2.863 1.00 88.88 88 THR A C 1
ATOM 722 O O . THR A 1 88 ? -3.299 -6.184 -3.865 1.00 88.88 88 THR A O 1
ATOM 725 N N . PHE A 1 89 ? -4.923 -7.394 -2.898 1.00 86.38 89 PHE A N 1
ATOM 726 C CA . PHE A 1 89 ? -5.240 -8.209 -4.080 1.00 86.38 89 PHE A CA 1
ATOM 727 C C . PHE A 1 89 ? -6.438 -7.709 -4.896 1.00 86.38 89 PHE A C 1
ATOM 729 O O . PHE A 1 89 ? -6.792 -8.307 -5.905 1.00 86.38 89 PHE A O 1
ATOM 736 N N . ARG A 1 90 ? -7.054 -6.592 -4.519 1.00 85.25 90 ARG A N 1
ATOM 737 C CA . ARG A 1 90 ? -8.062 -5.944 -5.362 1.00 85.25 90 ARG A CA 1
ATOM 738 C C . ARG A 1 90 ? -7.441 -5.043 -6.434 1.00 85.25 90 ARG A C 1
ATOM 740 O O . ARG A 1 90 ? -6.316 -4.553 -6.293 1.00 85.25 90 ARG A O 1
ATOM 747 N N . GLN A 1 91 ? -8.238 -4.708 -7.447 1.00 84.19 91 GLN A N 1
ATOM 748 C CA . GLN A 1 91 ? -7.876 -3.680 -8.422 1.00 84.19 91 GLN A CA 1
ATOM 749 C C . GLN A 1 91 ? -7.766 -2.289 -7.778 1.00 84.19 91 GLN A C 1
ATOM 751 O O . GLN A 1 91 ? -8.556 -1.895 -6.911 1.00 84.19 91 GLN A O 1
ATOM 756 N N . GLN A 1 92 ? -6.785 -1.507 -8.225 1.00 80.81 92 GLN A N 1
ATOM 757 C CA . GLN A 1 92 ? -6.615 -0.133 -7.783 1.00 80.81 92 GLN A CA 1
ATOM 758 C C . GLN A 1 92 ? -7.814 0.725 -8.221 1.00 80.81 92 GLN A C 1
ATOM 760 O O . GLN A 1 92 ? -8.136 0.834 -9.404 1.00 80.81 92 GLN A O 1
ATOM 765 N N . LYS A 1 93 ? -8.448 1.404 -7.254 1.00 80.50 93 LYS A N 1
ATOM 766 C CA . LYS A 1 93 ? -9.535 2.359 -7.521 1.00 80.50 93 LYS A CA 1
ATOM 767 C C . LYS A 1 93 ? -9.051 3.452 -8.489 1.00 80.50 93 LYS A C 1
ATOM 769 O O . LYS A 1 93 ? -7.976 4.028 -8.294 1.00 80.50 93 LYS A O 1
ATOM 774 N N . LYS A 1 94 ? -9.868 3.778 -9.501 1.00 76.31 94 LYS A N 1
ATOM 775 C CA . LYS A 1 94 ? -9.593 4.881 -10.440 1.00 76.31 94 LYS A CA 1
ATOM 776 C C . LYS A 1 94 ? -9.355 6.189 -9.676 1.00 76.31 94 LYS A C 1
ATOM 778 O O . LYS A 1 94 ? -10.005 6.463 -8.662 1.00 76.31 94 LYS A O 1
ATOM 783 N N . ARG A 1 95 ? -8.420 7.010 -10.165 1.00 66.38 95 ARG A N 1
ATOM 784 C CA . ARG A 1 95 ? -8.094 8.316 -9.570 1.00 66.38 95 ARG A CA 1
ATOM 785 C C . ARG A 1 95 ? -9.361 9.180 -9.503 1.00 66.38 95 ARG A C 1
ATOM 787 O O . ARG A 1 95 ? -10.045 9.346 -10.503 1.00 66.38 95 ARG A O 1
ATOM 794 N N . GLY A 1 96 ? -9.671 9.706 -8.316 1.00 65.75 96 GLY A N 1
ATOM 795 C CA . GLY A 1 96 ? -10.909 10.456 -8.051 1.00 65.75 96 GLY A CA 1
ATOM 796 C C . GLY A 1 96 ? -12.077 9.618 -7.515 1.00 65.75 96 GLY A C 1
ATOM 797 O O . GLY A 1 96 ? -13.100 10.200 -7.160 1.00 65.75 96 GLY A O 1
ATOM 798 N N . GLY A 1 97 ? -11.912 8.293 -7.402 1.00 64.31 97 GLY A N 1
ATOM 799 C CA . GLY A 1 97 ? -12.926 7.377 -6.881 1.00 64.31 97 GLY A CA 1
ATOM 800 C C . GLY A 1 97 ? -14.164 7.261 -7.775 1.00 64.31 97 GLY A C 1
ATOM 801 O O . GLY A 1 97 ? -14.316 7.969 -8.771 1.00 64.31 97 GLY A O 1
ATOM 802 N N . ASN A 1 98 ? -15.082 6.364 -7.414 1.00 68.62 98 ASN A N 1
ATOM 803 C CA . ASN A 1 98 ? -16.391 6.310 -8.057 1.00 68.62 98 ASN A CA 1
ATOM 804 C C . ASN A 1 98 ? -17.338 7.292 -7.352 1.00 68.62 98 ASN A C 1
ATOM 806 O O . ASN A 1 98 ? -18.019 6.939 -6.391 1.00 68.62 98 ASN A O 1
ATOM 810 N N . ARG A 1 99 ? -17.356 8.548 -7.817 1.00 71.62 99 ARG A N 1
ATOM 811 C CA . ARG A 1 99 ? -18.161 9.631 -7.218 1.00 71.62 99 ARG A CA 1
ATOM 812 C C . ARG A 1 99 ? -19.655 9.299 -7.131 1.00 71.62 99 ARG A C 1
ATOM 814 O O . ARG A 1 99 ? -20.327 9.834 -6.259 1.00 71.62 99 ARG A O 1
ATOM 821 N N . LYS A 1 100 ? -20.179 8.440 -8.017 1.00 75.56 100 LYS A N 1
ATOM 822 C CA . LYS A 1 100 ? -21.585 8.003 -7.977 1.00 75.56 100 LYS A CA 1
ATOM 823 C C . LYS A 1 100 ? -21.855 7.127 -6.752 1.00 75.56 100 LYS A C 1
ATOM 825 O O . LYS A 1 100 ? -22.773 7.424 -6.001 1.00 75.56 100 LYS A O 1
ATOM 830 N N . LEU A 1 101 ? -21.006 6.126 -6.516 1.00 74.31 101 LEU A N 1
ATOM 831 C CA . LEU A 1 101 ? -21.109 5.237 -5.352 1.00 74.31 101 LEU A CA 1
ATOM 832 C C . LEU A 1 101 ? -20.859 5.984 -4.040 1.00 74.31 101 LEU A C 1
ATOM 834 O O . LEU A 1 101 ? -21.595 5.801 -3.082 1.00 74.31 101 LEU A O 1
ATOM 838 N N . GLN A 1 102 ? -19.895 6.909 -4.014 1.00 74.25 102 GLN A N 1
ATOM 839 C CA . GLN A 1 102 ? -19.641 7.726 -2.821 1.00 74.25 102 GLN A CA 1
ATOM 840 C C . GLN A 1 102 ? -20.828 8.627 -2.458 1.00 74.25 102 GLN A C 1
ATOM 842 O O . GLN A 1 102 ? -21.071 8.859 -1.280 1.00 74.25 102 GLN A O 1
ATOM 847 N N . LYS A 1 103 ? -21.587 9.119 -3.449 1.00 77.44 103 LYS A N 1
ATOM 848 C CA . LYS A 1 103 ? -22.842 9.848 -3.196 1.00 77.44 103 LYS A CA 1
ATOM 849 C C . LYS A 1 103 ? -23.934 8.957 -2.602 1.00 77.44 103 LYS A C 1
ATOM 851 O O . LYS A 1 103 ? -24.800 9.471 -1.911 1.00 77.44 103 LYS A O 1
ATOM 856 N N . GLN A 1 104 ? -23.888 7.656 -2.872 1.00 79.94 104 GLN A N 1
ATOM 857 C CA . GLN A 1 104 ? -24.777 6.649 -2.288 1.00 79.94 104 GLN A CA 1
ATOM 858 C C . GLN A 1 104 ? -24.222 6.081 -0.972 1.00 79.94 104 GLN A C 1
ATOM 860 O O . GLN A 1 104 ? -24.740 5.094 -0.471 1.00 79.94 104 GLN A O 1
ATOM 865 N N . ASP A 1 105 ? -23.160 6.689 -0.433 1.00 85.25 105 ASP A N 1
ATOM 866 C CA . ASP A 1 105 ? -22.449 6.245 0.765 1.00 85.25 105 ASP A CA 1
ATOM 867 C C . ASP A 1 105 ? -21.897 4.811 0.663 1.00 85.25 105 ASP A C 1
ATOM 869 O O . ASP A 1 105 ? -21.711 4.146 1.668 1.00 85.25 105 ASP A O 1
ATOM 873 N N . ILE A 1 106 ? -21.575 4.324 -0.542 1.00 87.19 106 ILE A N 1
ATOM 874 C CA . ILE A 1 106 ? -20.986 2.993 -0.766 1.00 87.19 106 ILE A CA 1
ATOM 875 C C . ILE A 1 106 ? -19.473 3.132 -0.978 1.00 87.19 106 ILE A C 1
ATOM 877 O O . ILE A 1 106 ? -19.013 3.775 -1.930 1.00 87.19 106 ILE A O 1
ATOM 881 N N . TYR A 1 107 ? -18.683 2.514 -0.097 1.00 87.44 107 TYR A N 1
ATOM 882 C CA . TYR A 1 107 ? -17.215 2.587 -0.091 1.00 87.44 107 TYR A CA 1
ATOM 883 C C . TYR A 1 107 ? -16.534 1.217 -0.171 1.00 87.44 107 TYR A C 1
ATOM 885 O O . TYR A 1 107 ? -15.428 1.130 -0.731 1.00 87.44 107 TYR A O 1
ATOM 893 N N . PHE A 1 108 ? -17.180 0.184 0.370 1.00 91.44 108 PHE A N 1
ATOM 894 C CA . PHE A 1 108 ? -16.722 -1.201 0.372 1.00 91.44 108 PHE A CA 1
ATOM 895 C C . PHE A 1 108 ? -17.447 -2.030 -0.693 1.00 91.44 108 PHE A C 1
ATOM 897 O O . PHE A 1 108 ? -18.655 -1.910 -0.875 1.00 91.44 108 PHE A O 1
ATOM 904 N N . ASP A 1 109 ? -16.682 -2.853 -1.406 1.00 90.19 109 ASP A N 1
ATOM 905 C CA . ASP A 1 109 ? -17.186 -3.749 -2.445 1.00 90.19 109 ASP A CA 1
ATOM 906 C C . ASP A 1 109 ? -17.263 -5.169 -1.873 1.00 90.19 109 ASP A C 1
ATOM 908 O O . ASP A 1 109 ? -16.269 -5.898 -1.838 1.00 90.19 109 ASP A O 1
ATOM 912 N N . ALA A 1 110 ? -18.440 -5.501 -1.346 1.00 91.31 110 ALA A N 1
ATOM 913 C CA . ALA A 1 110 ? -18.714 -6.766 -0.675 1.00 91.31 110 ALA A CA 1
ATOM 914 C C . ALA A 1 110 ? -18.627 -7.968 -1.626 1.00 91.31 110 ALA A C 1
ATOM 916 O O . ALA A 1 110 ? -18.051 -8.993 -1.274 1.00 91.31 110 ALA A O 1
ATOM 917 N N . GLU A 1 111 ? -19.136 -7.826 -2.850 1.00 90.38 111 GLU A N 1
ATOM 918 C CA . GLU A 1 111 ? -19.117 -8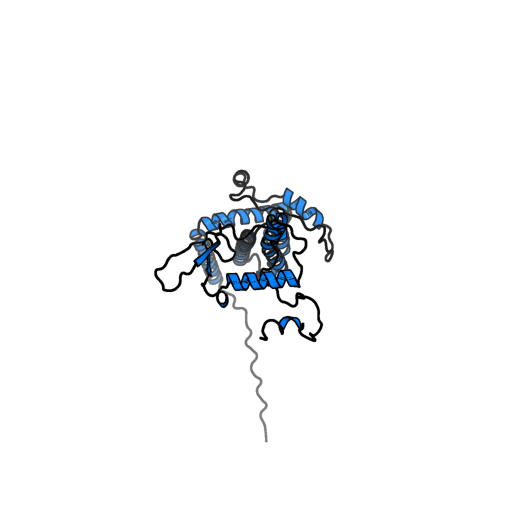.898 -3.845 1.00 90.38 111 GLU A CA 1
ATOM 919 C C . GLU A 1 111 ? -17.684 -9.199 -4.299 1.00 90.38 111 GLU A C 1
ATOM 921 O O . GLU A 1 111 ? -17.272 -10.360 -4.355 1.00 90.38 111 GLU A O 1
ATOM 926 N N . ALA A 1 112 ? -16.883 -8.160 -4.561 1.00 89.00 112 ALA A N 1
ATOM 927 C CA . ALA A 1 112 ? -15.472 -8.344 -4.883 1.00 89.00 112 ALA A CA 1
ATOM 928 C C . ALA A 1 112 ? -14.697 -8.990 -3.727 1.00 89.00 112 ALA A C 1
ATOM 930 O O . ALA A 1 112 ? -13.791 -9.787 -3.974 1.00 89.00 112 ALA A O 1
ATOM 931 N N . TYR A 1 113 ? -15.039 -8.662 -2.477 1.00 91.75 113 TYR A N 1
ATOM 932 C CA . TYR A 1 113 ? -14.442 -9.294 -1.304 1.00 91.75 113 TYR A CA 1
ATOM 933 C C . TYR A 1 113 ? -14.778 -10.785 -1.239 1.00 91.75 113 TYR A C 1
ATOM 935 O O . TYR A 1 113 ? -13.866 -11.607 -1.163 1.00 91.75 113 TYR A O 1
ATOM 943 N N . ASP A 1 114 ? -16.059 -11.140 -1.335 1.00 91.25 114 ASP A N 1
ATOM 944 C CA . ASP A 1 114 ? -16.507 -12.531 -1.244 1.00 91.25 114 ASP A CA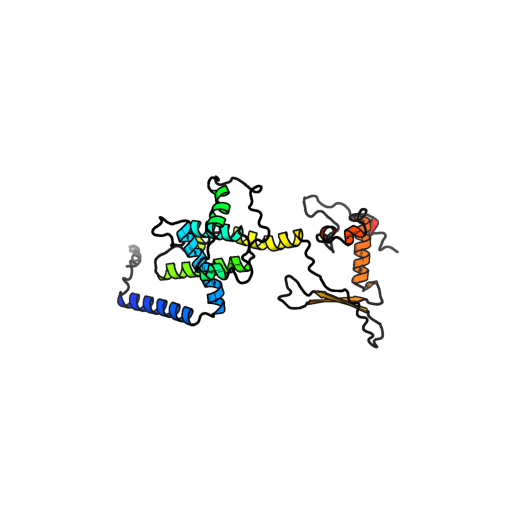 1
ATOM 945 C C . ASP A 1 114 ? -15.895 -13.381 -2.367 1.00 91.25 114 ASP A C 1
ATOM 947 O O . ASP A 1 114 ? -15.388 -14.476 -2.119 1.00 91.25 114 ASP A O 1
ATOM 951 N N . ASN A 1 115 ? -15.846 -12.851 -3.593 1.00 89.44 115 ASN A N 1
ATOM 952 C CA . ASN A 1 115 ? -15.219 -13.521 -4.735 1.00 89.44 115 ASN A CA 1
ATOM 953 C C . ASN A 1 115 ? -13.710 -13.727 -4.547 1.00 89.44 115 ASN A C 1
ATOM 955 O O . ASN A 1 115 ? -13.185 -14.780 -4.911 1.00 89.44 115 ASN A O 1
ATOM 959 N N . LEU A 1 116 ? -13.015 -12.747 -3.965 1.00 88.12 116 LEU A N 1
ATOM 960 C CA . LEU A 1 116 ? -11.579 -12.827 -3.708 1.00 88.12 116 LEU A CA 1
ATOM 961 C C . LEU A 1 116 ? -11.250 -13.794 -2.571 1.00 88.12 116 LEU A C 1
ATOM 963 O O . LEU A 1 116 ? -10.238 -14.482 -2.644 1.00 88.12 116 LEU A O 1
ATOM 967 N N . MET A 1 117 ? -12.085 -13.852 -1.533 1.00 88.06 117 MET A N 1
ATOM 968 C CA . MET A 1 117 ? -11.831 -14.656 -0.335 1.00 88.06 117 MET A CA 1
ATOM 969 C C . MET A 1 117 ? -12.341 -16.096 -0.454 1.00 88.06 117 MET A C 1
ATOM 971 O O . MET A 1 117 ? -11.793 -16.985 0.197 1.00 88.06 117 MET A O 1
ATOM 975 N N . ARG A 1 118 ? -13.335 -16.364 -1.315 1.00 86.75 118 ARG A N 1
ATOM 976 C CA . ARG A 1 118 ? -13.920 -17.701 -1.532 1.00 86.75 118 ARG A CA 1
ATOM 977 C C . ARG A 1 118 ? -12.880 -18.813 -1.779 1.00 86.75 118 ARG A C 1
ATOM 979 O O . ARG A 1 118 ? -13.030 -19.861 -1.154 1.00 86.75 118 ARG A O 1
ATOM 986 N N . PRO A 1 119 ? -11.820 -18.634 -2.595 1.00 83.25 119 PRO A N 1
ATOM 987 C CA . PRO A 1 119 ? -10.796 -19.667 -2.794 1.00 83.25 119 PRO A CA 1
ATOM 988 C C . PRO A 1 119 ? -9.984 -19.999 -1.532 1.00 83.25 119 PRO A C 1
ATOM 990 O O . PRO A 1 119 ? -9.363 -21.056 -1.462 1.00 83.25 119 PRO A O 1
ATOM 993 N N . PHE A 1 120 ? -9.977 -19.104 -0.539 1.00 81.31 120 PHE A N 1
ATOM 994 C CA . PHE A 1 120 ? -9.170 -19.224 0.675 1.00 81.31 120 PHE A CA 1
ATOM 995 C C . PHE A 1 120 ? -9.946 -19.778 1.878 1.00 81.31 120 PHE A C 1
ATOM 997 O O . PHE A 1 120 ? -9.326 -20.180 2.859 1.00 81.31 120 PHE A O 1
ATOM 1004 N N . ALA A 1 121 ? -11.281 -19.846 1.807 1.00 78.25 121 ALA A N 1
ATOM 1005 C CA . ALA A 1 121 ? -12.160 -20.164 2.939 1.00 78.25 121 ALA A CA 1
ATOM 1006 C C . ALA A 1 121 ? -12.019 -21.593 3.516 1.00 78.25 121 ALA A C 1
ATOM 1008 O O . ALA A 1 121 ? -12.593 -21.882 4.561 1.00 78.25 121 ALA A O 1
ATOM 1009 N N . GLY A 1 122 ? -11.263 -22.484 2.865 1.00 72.62 122 GLY A N 1
ATOM 1010 C CA . GLY A 1 122 ? -11.053 -23.873 3.299 1.00 72.62 122 GLY A CA 1
ATOM 1011 C C . GLY A 1 122 ? -9.591 -24.320 3.322 1.00 72.62 122 GLY A C 1
ATOM 1012 O O . GLY A 1 122 ? -9.326 -25.518 3.353 1.00 72.62 122 GLY A O 1
ATOM 1013 N N . LEU A 1 123 ? -8.637 -23.388 3.255 1.00 72.25 123 LEU A N 1
ATOM 1014 C CA . LEU A 1 123 ? -7.216 -23.733 3.199 1.00 72.25 123 LEU A CA 1
ATOM 1015 C C . LEU A 1 123 ? -6.652 -24.048 4.582 1.00 72.25 123 LEU A C 1
ATOM 1017 O O . LEU A 1 123 ? -6.857 -23.306 5.541 1.00 72.25 123 LEU A O 1
ATOM 1021 N N . SER A 1 124 ? -5.864 -25.119 4.663 1.00 67.81 124 SER A N 1
ATOM 1022 C CA . SER A 1 124 ? -5.087 -25.436 5.859 1.00 67.81 124 SER A CA 1
ATOM 1023 C C . SER A 1 124 ? -3.790 -24.613 5.916 1.00 67.81 124 SER A C 1
ATOM 1025 O O . SER A 1 124 ? -3.169 -24.378 4.870 1.00 67.81 124 SER A O 1
ATOM 1027 N N . PRO A 1 125 ? -3.307 -24.241 7.117 1.00 67.00 125 PRO A N 1
ATOM 1028 C CA . PRO A 1 125 ? -1.995 -23.620 7.281 1.00 67.00 125 PRO A CA 1
ATOM 1029 C C . PRO A 1 125 ? -0.887 -24.443 6.600 1.00 67.00 125 PRO A C 1
ATOM 1031 O O . PRO A 1 125 ? -0.772 -25.643 6.824 1.00 67.00 125 PRO A O 1
ATOM 1034 N N . GLY A 1 126 ? -0.068 -23.803 5.759 1.00 59.31 126 GLY A N 1
ATOM 1035 C CA . GLY A 1 126 ? 1.066 -24.445 5.074 1.00 59.31 126 GLY A CA 1
ATOM 1036 C C . GLY A 1 126 ? 0.800 -24.911 3.638 1.00 59.31 126 GLY A C 1
ATOM 1037 O O . GLY A 1 126 ? 1.749 -25.265 2.936 1.00 59.31 126 GLY A O 1
ATOM 1038 N N . GLN A 1 127 ? -0.442 -24.840 3.155 1.00 65.00 127 GLN A N 1
ATOM 1039 C CA . GLN A 1 127 ? -0.752 -25.123 1.755 1.00 65.00 127 GLN A CA 1
ATOM 1040 C C . GLN A 1 127 ? -0.219 -23.986 0.863 1.00 65.00 127 GLN A C 1
ATOM 1042 O O . GLN A 1 127 ? -0.752 -22.876 0.836 1.00 65.00 127 GLN A O 1
ATOM 1047 N N . ARG A 1 128 ? 0.896 -24.232 0.161 1.00 54.59 128 ARG A N 1
ATOM 1048 C CA . ARG A 1 128 ? 1.510 -23.257 -0.752 1.00 54.59 128 ARG A CA 1
ATOM 1049 C C . ARG A 1 128 ? 0.727 -23.210 -2.058 1.00 54.59 128 ARG A C 1
ATOM 1051 O O . ARG A 1 128 ? 0.913 -24.059 -2.918 1.00 54.59 128 ARG A O 1
ATOM 1058 N N . LEU A 1 129 ? -0.100 -22.185 -2.225 1.00 56.72 129 LEU A N 1
ATOM 1059 C CA . LEU A 1 129 ? -0.819 -21.926 -3.471 1.00 56.72 129 LEU A CA 1
ATOM 1060 C C . LEU A 1 129 ? -0.179 -20.781 -4.261 1.00 56.72 129 LEU A C 1
ATOM 1062 O O . LEU A 1 129 ? -0.809 -19.756 -4.507 1.00 56.72 129 LEU A O 1
ATOM 1066 N N . LEU A 1 130 ? 1.084 -20.949 -4.663 1.00 55.53 130 LEU A N 1
ATOM 1067 C CA . LEU A 1 130 ? 1.709 -20.011 -5.606 1.00 55.53 130 LEU A CA 1
ATOM 1068 C C . LEU A 1 130 ? 0.950 -19.982 -6.945 1.00 55.53 130 LEU A C 1
ATOM 1070 O O . LEU A 1 130 ? 0.858 -18.929 -7.564 1.00 55.53 130 LEU A O 1
ATOM 1074 N N . GLU A 1 131 ? 0.358 -21.111 -7.341 1.00 50.72 131 GLU A N 1
ATOM 1075 C CA . GLU A 1 131 ? -0.397 -21.260 -8.592 1.00 50.72 131 GLU A CA 1
ATOM 1076 C C . GLU A 1 131 ? -1.781 -20.587 -8.557 1.00 50.72 131 GLU A C 1
ATOM 1078 O O . GLU A 1 131 ? -2.248 -20.125 -9.591 1.00 50.72 131 GLU A O 1
ATOM 1083 N N . ASN A 1 132 ? -2.396 -20.431 -7.374 1.00 52.88 132 ASN A N 1
ATOM 1084 C CA . ASN A 1 132 ? -3.691 -19.747 -7.214 1.00 52.88 132 ASN A CA 1
ATOM 1085 C C . ASN A 1 132 ? -3.547 -18.318 -6.664 1.00 52.88 132 ASN A C 1
ATOM 1087 O O . ASN A 1 132 ? -4.516 -17.744 -6.161 1.00 52.88 132 ASN A O 1
ATOM 1091 N N . ALA A 1 133 ? -2.342 -17.737 -6.706 1.00 62.59 133 ALA A N 1
ATOM 1092 C CA . ALA A 1 133 ? -2.141 -16.359 -6.280 1.00 62.59 133 ALA A CA 1
ATOM 1093 C C . ALA A 1 133 ? -3.014 -15.425 -7.146 1.00 62.59 133 ALA A C 1
ATOM 1095 O O . ALA A 1 133 ? -2.890 -15.465 -8.373 1.00 62.59 133 ALA A O 1
ATOM 1096 N N . PRO A 1 134 ? -3.877 -14.571 -6.557 1.00 67.06 134 PRO A N 1
ATOM 1097 C CA . PRO A 1 134 ? -4.777 -13.730 -7.335 1.00 67.06 134 PRO A CA 1
ATOM 1098 C C . PRO A 1 134 ? -3.968 -12.810 -8.254 1.00 67.06 134 PRO A C 1
ATOM 1100 O O . PRO A 1 134 ? -3.206 -11.959 -7.778 1.00 67.06 134 PRO A O 1
ATOM 1103 N N . HIS A 1 135 ? -4.111 -12.990 -9.569 1.00 66.19 135 HIS A N 1
ATOM 1104 C CA . HIS A 1 135 ? -3.498 -12.098 -10.542 1.00 66.19 135 HIS A CA 1
ATOM 1105 C C . HIS A 1 135 ? -4.317 -10.811 -10.629 1.00 66.19 135 HIS A C 1
ATOM 1107 O O . HIS A 1 135 ? -5.525 -10.837 -10.856 1.00 66.19 135 HIS A O 1
ATOM 1113 N N . VAL A 1 136 ? -3.653 -9.672 -10.447 1.00 70.56 136 VAL A N 1
ATOM 1114 C CA . VAL A 1 136 ? -4.284 -8.352 -10.503 1.00 70.56 136 VAL A CA 1
ATOM 1115 C C . VAL A 1 136 ? -3.536 -7.532 -11.536 1.00 70.56 136 VAL A C 1
ATOM 1117 O O . VAL A 1 136 ? -2.352 -7.262 -11.346 1.00 70.56 136 VAL A O 1
ATOM 1120 N N . GLU A 1 137 ? -4.223 -7.107 -12.596 1.00 68.06 137 GLU A N 1
ATOM 1121 C CA . GLU A 1 137 ? -3.621 -6.296 -13.666 1.00 68.06 137 GLU A CA 1
ATOM 1122 C C . GLU A 1 137 ? -3.065 -4.967 -13.136 1.00 68.06 137 GLU A C 1
ATOM 1124 O O . GLU A 1 137 ? -1.957 -4.558 -13.471 1.00 68.06 137 GLU A O 1
ATOM 1129 N N . ASN A 1 138 ? -3.831 -4.304 -12.262 1.00 75.56 138 ASN A N 1
ATOM 1130 C CA . ASN A 1 138 ? -3.476 -3.025 -11.649 1.00 75.56 138 ASN A CA 1
ATOM 1131 C C . ASN A 1 138 ? -3.579 -3.120 -10.121 1.00 75.56 138 ASN A C 1
ATOM 1133 O O . ASN A 1 138 ? -4.581 -2.684 -9.543 1.00 75.56 138 ASN A O 1
ATOM 1137 N N . PRO A 1 139 ? -2.581 -3.721 -9.449 1.00 78.69 139 PRO A N 1
ATOM 1138 C CA . PRO A 1 139 ? -2.588 -3.871 -8.003 1.00 78.69 139 PRO A CA 1
ATOM 1139 C C . PRO A 1 139 ? -2.397 -2.522 -7.307 1.00 78.69 139 PRO A C 1
ATOM 1141 O O . PRO A 1 139 ? -1.863 -1.563 -7.867 1.00 78.69 139 PRO A O 1
ATOM 1144 N N . ILE A 1 140 ? -2.799 -2.462 -6.039 1.00 83.62 140 ILE A N 1
ATOM 1145 C CA . ILE A 1 140 ? -2.582 -1.287 -5.198 1.00 83.62 140 ILE A CA 1
ATOM 1146 C C . ILE A 1 140 ? -1.087 -0.927 -5.105 1.00 83.62 140 ILE A C 1
ATOM 1148 O O . ILE A 1 140 ? -0.217 -1.799 -5.075 1.00 83.62 140 ILE A O 1
ATOM 1152 N N . SER A 1 141 ? -0.783 0.369 -5.025 1.00 82.12 141 SER A N 1
ATOM 1153 C CA . SER A 1 141 ? 0.576 0.865 -4.787 1.00 82.12 141 SER A CA 1
ATOM 1154 C C . SER A 1 141 ? 0.877 1.061 -3.292 1.00 82.12 141 SER A C 1
ATOM 1156 O O . SER A 1 141 ? -0.013 1.009 -2.442 1.00 82.12 141 SER A O 1
ATOM 1158 N N . GLU A 1 142 ? 2.147 1.322 -2.964 1.00 86.12 142 GLU A N 1
ATOM 1159 C CA . GLU A 1 142 ? 2.627 1.550 -1.587 1.00 86.12 142 GLU A CA 1
ATOM 1160 C C . GLU A 1 142 ? 1.887 2.705 -0.886 1.00 86.12 142 GLU A C 1
ATOM 1162 O O . GLU A 1 142 ? 1.537 2.602 0.287 1.00 86.12 142 GLU A O 1
ATOM 1167 N N . SER A 1 143 ? 1.575 3.789 -1.609 1.00 85.81 143 SER A N 1
ATOM 1168 C CA . SER A 1 143 ? 0.939 4.979 -1.025 1.00 85.81 143 SER A CA 1
ATOM 1169 C C . SER A 1 143 ? -0.471 4.697 -0.474 1.00 85.81 143 SER A C 1
ATOM 1171 O O . SER A 1 143 ? -0.703 4.967 0.710 1.00 85.81 143 SER A O 1
ATOM 1173 N N . PRO A 1 144 ? -1.418 4.116 -1.238 1.00 87.75 144 PRO A N 1
ATOM 1174 C CA . PRO A 1 144 ? -2.709 3.725 -0.686 1.00 87.75 144 PRO A CA 1
ATOM 1175 C C . PRO A 1 144 ? -2.607 2.728 0.476 1.00 87.75 144 PRO A C 1
ATOM 1177 O O . PRO A 1 144 ? -3.323 2.912 1.457 1.00 87.75 144 PRO A O 1
ATOM 1180 N N . PHE A 1 145 ? -1.703 1.739 0.414 1.00 91.31 145 PHE A N 1
ATOM 1181 C CA . PHE A 1 145 ? -1.478 0.780 1.506 1.00 91.31 145 PHE A CA 1
ATOM 1182 C C . PHE A 1 145 ? -1.055 1.492 2.800 1.00 91.31 145 PHE A C 1
ATOM 1184 O O . PHE A 1 145 ? -1.668 1.300 3.851 1.00 91.31 145 PHE A O 1
ATOM 1191 N N . ALA A 1 146 ? -0.065 2.386 2.718 1.00 90.62 146 ALA A N 1
ATOM 1192 C CA . ALA A 1 146 ? 0.376 3.199 3.850 1.00 90.62 146 ALA A CA 1
ATOM 1193 C C . ALA A 1 146 ? -0.749 4.098 4.387 1.00 90.62 146 ALA A C 1
ATOM 1195 O O . ALA A 1 146 ? -0.879 4.290 5.595 1.00 90.62 146 ALA A O 1
ATOM 1196 N N . THR A 1 147 ? -1.611 4.602 3.500 1.00 90.56 147 THR A N 1
ATOM 1197 C CA . THR A 1 147 ? -2.743 5.439 3.908 1.00 90.56 147 THR A CA 1
ATOM 1198 C C . THR A 1 147 ? -3.835 4.627 4.620 1.00 90.56 147 THR A C 1
ATOM 1200 O O . THR A 1 147 ? -4.454 5.149 5.541 1.00 90.56 147 THR A O 1
ATOM 1203 N N . TYR A 1 148 ? -4.067 3.361 4.243 1.00 93.00 148 TYR A N 1
ATOM 1204 C CA . TYR A 1 148 ? -4.934 2.452 5.011 1.00 93.00 148 TYR A CA 1
ATOM 1205 C C . TYR A 1 148 ? -4.338 2.147 6.383 1.00 93.00 148 TYR A C 1
ATOM 1207 O O . TYR A 1 148 ? -5.045 2.267 7.376 1.00 93.00 148 TYR A O 1
ATOM 1215 N N . LYS A 1 149 ? -3.033 1.851 6.464 1.00 93.12 149 LYS A N 1
ATOM 1216 C CA . LYS A 1 149 ? -2.344 1.650 7.749 1.00 93.12 149 LYS A CA 1
ATOM 1217 C C . LYS A 1 149 ? -2.517 2.855 8.680 1.00 93.12 149 LYS A C 1
ATOM 1219 O O . LYS A 1 149 ? -2.841 2.681 9.849 1.00 93.12 149 LYS A O 1
ATOM 1224 N N . ALA A 1 150 ? -2.335 4.070 8.163 1.00 91.44 150 ALA A N 1
ATOM 1225 C CA . ALA A 1 150 ? -2.530 5.298 8.931 1.00 91.44 150 ALA A CA 1
ATOM 1226 C C . ALA A 1 150 ? -3.998 5.510 9.353 1.00 91.44 150 ALA A C 1
ATOM 1228 O O . ALA A 1 150 ? -4.247 5.899 10.491 1.00 91.44 150 ALA A O 1
ATOM 1229 N N . ALA A 1 151 ? -4.963 5.214 8.472 1.00 91.56 151 ALA A N 1
ATOM 1230 C CA . ALA A 1 151 ? -6.389 5.287 8.796 1.00 91.56 151 ALA A CA 1
ATOM 1231 C C . ALA A 1 151 ? -6.769 4.298 9.911 1.00 91.56 151 ALA A C 1
ATOM 1233 O O . ALA A 1 151 ? -7.371 4.698 10.899 1.00 91.56 151 ALA A O 1
ATOM 1234 N N . LEU A 1 152 ? -6.353 3.034 9.799 1.00 92.38 152 LEU A N 1
ATOM 1235 C CA . LEU A 1 152 ? -6.602 2.008 10.817 1.00 92.38 152 LEU A CA 1
ATOM 1236 C C . LEU A 1 152 ? -5.931 2.358 12.147 1.00 92.38 152 LEU A C 1
ATOM 1238 O O . LEU A 1 152 ? -6.541 2.223 13.199 1.00 92.38 152 LEU A O 1
ATOM 1242 N N . ARG A 1 153 ? -4.710 2.902 12.113 1.00 91.12 153 ARG A N 1
ATOM 1243 C CA . ARG A 1 153 ? -4.034 3.370 13.329 1.00 91.12 153 ARG A CA 1
ATOM 1244 C C . ARG A 1 153 ? -4.792 4.500 14.034 1.00 91.12 153 ARG A C 1
ATOM 1246 O O . ARG A 1 153 ? -4.715 4.603 15.252 1.00 91.12 153 ARG A O 1
ATOM 1253 N N . ARG A 1 154 ? -5.546 5.330 13.301 1.00 88.75 154 ARG A N 1
ATOM 1254 C CA . ARG A 1 154 ? -6.427 6.343 13.909 1.00 88.75 154 ARG A CA 1
ATOM 1255 C C . ARG A 1 154 ? -7.576 5.698 14.687 1.00 88.75 154 ARG A C 1
ATOM 1257 O O . ARG A 1 154 ? -7.875 6.178 15.770 1.00 88.75 154 ARG A O 1
ATOM 1264 N N . ILE A 1 155 ? -8.177 4.632 14.152 1.00 89.12 155 ILE A N 1
ATOM 1265 C CA . ILE A 1 155 ? -9.251 3.883 14.827 1.00 89.12 155 ILE A CA 1
ATOM 1266 C C . ILE A 1 155 ? -8.710 3.223 16.095 1.00 89.12 155 ILE A C 1
ATOM 1268 O O . ILE A 1 155 ? -9.287 3.394 17.160 1.00 89.12 155 ILE A O 1
ATOM 1272 N N . TYR A 1 156 ? -7.561 2.556 15.991 1.00 89.94 156 TYR A N 1
ATOM 1273 C CA . TYR A 1 156 ? -6.885 1.949 17.135 1.00 89.94 156 TYR A CA 1
ATOM 1274 C C . TYR A 1 156 ? -6.598 2.976 18.237 1.00 89.94 156 TYR A C 1
ATOM 1276 O O . TYR A 1 156 ? -6.953 2.759 19.387 1.00 89.94 156 TYR A O 1
ATOM 1284 N N . ASN A 1 157 ? -6.014 4.129 17.890 1.00 86.44 157 ASN A N 1
ATOM 1285 C CA . ASN A 1 157 ? -5.728 5.165 18.882 1.00 86.44 157 ASN A CA 1
ATOM 1286 C C . ASN A 1 157 ? -7.007 5.672 19.573 1.00 86.44 157 ASN A C 1
ATOM 1288 O O . ASN A 1 157 ? -6.964 5.955 20.762 1.00 86.44 157 ASN A O 1
ATOM 1292 N N . ALA A 1 158 ? -8.128 5.779 18.849 1.00 84.12 158 ALA A N 1
ATOM 1293 C CA . ALA A 1 158 ? -9.410 6.132 19.455 1.00 84.12 158 ALA A CA 1
ATOM 1294 C C . ALA A 1 158 ? -9.892 5.041 20.429 1.00 84.12 158 ALA A C 1
ATOM 1296 O O . ALA A 1 158 ? -10.252 5.356 21.553 1.00 84.12 158 ALA A O 1
ATOM 1297 N N . GLN A 1 159 ? -9.790 3.760 20.055 1.00 85.12 159 GLN A N 1
ATOM 1298 C CA . GLN A 1 159 ? -10.173 2.635 20.924 1.00 85.12 159 GLN A CA 1
ATOM 1299 C C . GLN A 1 159 ? -9.326 2.535 22.198 1.00 85.12 159 GLN A C 1
ATOM 1301 O O . GLN A 1 159 ? -9.864 2.206 23.252 1.00 85.12 159 GLN A O 1
ATOM 1306 N N . ILE A 1 160 ? -8.027 2.842 22.120 1.00 84.69 160 ILE A N 1
ATOM 1307 C CA . ILE A 1 160 ? -7.158 2.930 23.302 1.00 84.69 160 ILE A CA 1
ATOM 1308 C C . ILE A 1 160 ? -7.580 4.096 24.203 1.00 84.69 160 ILE A C 1
ATOM 1310 O O . ILE A 1 160 ? -7.678 3.920 25.412 1.00 84.69 160 ILE A O 1
ATOM 1314 N N . ASN A 1 161 ? -7.856 5.271 23.628 1.00 79.00 161 ASN A N 1
ATOM 1315 C CA . ASN A 1 161 ? -8.278 6.443 24.402 1.00 79.00 161 ASN A CA 1
ATOM 1316 C C . ASN A 1 161 ? -9.625 6.211 25.106 1.00 79.00 161 ASN A C 1
ATOM 1318 O O . ASN A 1 161 ? -9.795 6.605 26.256 1.00 79.00 161 ASN A O 1
ATOM 1322 N N . ASP A 1 162 ? -10.546 5.507 24.447 1.00 76.44 162 ASP A N 1
ATOM 1323 C CA . ASP A 1 162 ? -11.846 5.129 25.008 1.00 76.44 162 ASP A CA 1
ATOM 1324 C C . ASP A 1 162 ? -11.751 3.930 25.978 1.00 76.44 162 ASP A C 1
ATOM 1326 O O . ASP A 1 162 ? -12.767 3.472 26.500 1.00 76.44 162 ASP A O 1
ATOM 1330 N N . ASN A 1 163 ? -10.543 3.401 26.226 1.00 76.88 163 ASN A N 1
ATOM 1331 C CA . ASN A 1 163 ? -10.270 2.196 27.021 1.00 76.88 163 ASN A CA 1
ATOM 1332 C C . ASN A 1 163 ? -11.054 0.950 26.561 1.00 76.88 163 ASN A C 1
ATOM 1334 O O . ASN A 1 163 ? -11.352 0.054 27.353 1.00 76.88 163 ASN A O 1
ATOM 1338 N N . VAL A 1 164 ? -11.394 0.887 25.271 1.00 76.50 164 VAL A N 1
ATOM 1339 C CA . VAL A 1 164 ? -12.108 -0.240 24.650 1.00 76.50 164 VAL A CA 1
ATOM 1340 C C . VAL A 1 164 ? -11.152 -1.383 24.306 1.00 76.50 164 VAL A C 1
ATOM 1342 O O . VAL A 1 164 ? -11.546 -2.549 24.329 1.00 76.50 164 VAL A O 1
ATOM 1345 N N . ASP A 1 165 ? -9.898 -1.054 24.001 1.00 74.25 165 ASP A N 1
ATOM 1346 C CA . ASP A 1 165 ? -8.835 -2.012 23.709 1.00 74.25 165 ASP A CA 1
ATOM 1347 C C . ASP A 1 165 ? -7.635 -1.761 24.640 1.00 74.25 165 ASP A C 1
ATOM 1349 O O . ASP A 1 165 ? -7.378 -0.637 25.068 1.00 74.25 165 ASP A O 1
ATOM 1353 N N . SER A 1 166 ? -6.911 -2.823 24.978 1.00 77.75 166 SER A N 1
ATOM 1354 C CA . SER A 1 166 ? -5.695 -2.789 25.803 1.00 77.75 166 SER A CA 1
ATOM 1355 C C . SER A 1 166 ? -4.488 -3.401 25.091 1.00 77.75 166 SER A C 1
ATOM 1357 O O . SER A 1 166 ? -3.369 -3.380 25.613 1.00 77.75 166 SER A O 1
ATOM 1359 N N . LEU A 1 167 ? -4.688 -3.946 23.888 1.00 82.31 167 LEU A N 1
ATOM 1360 C CA . LEU A 1 167 ? -3.622 -4.536 23.099 1.00 82.31 167 LEU A CA 1
ATOM 1361 C C . LEU A 1 167 ? -2.699 -3.451 22.561 1.00 82.31 167 LEU A C 1
ATOM 1363 O O . LEU A 1 167 ? -3.139 -2.452 22.010 1.00 82.31 167 LEU A O 1
ATOM 1367 N N . HIS A 1 168 ? -1.390 -3.675 22.660 1.00 85.50 168 HIS A N 1
ATOM 1368 C CA . HIS A 1 168 ? -0.412 -2.813 22.007 1.00 85.50 168 HIS A CA 1
ATOM 1369 C C . HIS A 1 168 ? -0.522 -2.915 20.476 1.00 85.50 168 HIS A C 1
ATOM 1371 O O . HIS A 1 168 ? -0.774 -3.992 19.931 1.00 85.50 168 HIS A O 1
ATOM 1377 N N . TRP A 1 169 ? -0.227 -1.821 19.767 1.00 86.81 169 TRP A N 1
ATOM 1378 C CA . TRP A 1 169 ? -0.296 -1.751 18.303 1.00 86.81 169 TRP A CA 1
ATOM 1379 C C . TRP A 1 169 ? 0.470 -2.880 17.607 1.00 86.81 169 TRP A C 1
ATOM 1381 O O . TRP A 1 169 ? 0.036 -3.351 16.564 1.00 86.81 169 TRP A O 1
ATOM 1391 N N . ASP A 1 170 ? 1.583 -3.343 18.170 1.00 86.69 170 ASP A N 1
ATOM 1392 C CA . ASP A 1 170 ? 2.377 -4.421 17.569 1.00 86.69 170 ASP A CA 1
ATOM 1393 C C . ASP A 1 170 ? 1.716 -5.804 17.678 1.00 86.69 170 ASP A C 1
ATOM 1395 O O . ASP A 1 170 ? 2.021 -6.680 16.874 1.00 86.69 170 ASP A O 1
ATOM 1399 N N . HIS A 1 171 ? 0.770 -5.995 18.603 1.00 84.12 171 HIS A N 1
ATOM 1400 C CA . HIS A 1 171 ? -0.080 -7.193 18.658 1.00 84.12 171 HIS A CA 1
ATOM 1401 C C . HIS A 1 171 ? -1.252 -7.115 17.674 1.00 84.12 171 HIS A C 1
ATOM 1403 O O . HIS A 1 171 ? -1.754 -8.137 17.216 1.00 84.12 171 HIS A O 1
ATOM 1409 N N . VAL A 1 172 ? -1.651 -5.899 17.303 1.00 86.25 172 VAL A N 1
ATOM 1410 C CA . VAL A 1 172 ? -2.698 -5.628 16.313 1.00 86.25 172 VAL A CA 1
ATOM 1411 C C . VAL A 1 172 ? -2.120 -5.640 14.885 1.00 86.25 172 VAL A C 1
ATOM 1413 O O . VAL A 1 172 ? -2.727 -6.162 13.950 1.00 86.25 172 VAL A O 1
ATOM 1416 N N . TRP A 1 173 ? -0.904 -5.114 14.706 1.00 89.44 173 TRP A N 1
ATOM 1417 C CA . TRP A 1 173 ? -0.152 -5.047 13.452 1.00 89.44 173 TRP A CA 1
ATOM 1418 C C . TRP A 1 173 ? 1.052 -6.002 13.474 1.00 89.44 173 TRP A C 1
ATOM 1420 O O . TRP A 1 173 ? 2.209 -5.582 13.540 1.00 89.44 173 TRP A O 1
ATOM 1430 N N . LEU A 1 174 ? 0.783 -7.304 13.386 1.00 89.25 174 LEU A N 1
ATOM 1431 C CA . LEU A 1 174 ? 1.827 -8.333 13.423 1.00 89.25 174 LEU A CA 1
ATOM 1432 C C . LEU A 1 174 ? 2.749 -8.323 12.182 1.00 89.25 174 LEU A C 1
ATOM 1434 O O . LEU A 1 174 ? 2.390 -7.790 11.123 1.00 89.25 174 LEU A O 1
ATOM 1438 N N . PRO A 1 175 ? 3.924 -8.987 12.255 1.00 86.06 175 PRO A N 1
ATOM 1439 C CA . PRO A 1 175 ? 4.888 -9.066 11.152 1.00 86.06 175 PRO A CA 1
ATOM 1440 C C . PRO A 1 175 ? 4.312 -9.534 9.807 1.00 86.06 175 PRO A C 1
ATOM 1442 O O . PRO A 1 175 ? 4.764 -9.070 8.761 1.00 86.06 175 PRO A O 1
ATOM 1445 N N . ALA A 1 176 ? 3.272 -10.371 9.805 1.00 86.00 176 ALA A N 1
ATOM 1446 C CA . ALA A 1 176 ? 2.607 -10.831 8.584 1.00 86.00 176 ALA A CA 1
ATOM 1447 C C . ALA A 1 176 ? 2.045 -9.677 7.722 1.00 86.00 176 ALA A C 1
ATOM 1449 O O . ALA A 1 176 ? 2.091 -9.730 6.492 1.00 86.00 176 ALA A O 1
ATOM 1450 N N . LEU A 1 177 ? 1.577 -8.587 8.343 1.00 89.62 177 LEU A N 1
ATOM 1451 C CA . LEU A 1 177 ? 1.144 -7.379 7.627 1.00 89.62 177 LEU A CA 1
ATOM 1452 C C . LEU A 1 177 ? 2.320 -6.623 6.996 1.00 89.62 177 LEU A C 1
ATOM 1454 O O . LEU A 1 177 ? 2.162 -5.961 5.967 1.00 89.62 177 LEU A O 1
ATOM 1458 N N . ASN A 1 178 ? 3.513 -6.720 7.587 1.00 87.88 178 ASN A N 1
ATOM 1459 C CA . ASN A 1 178 ? 4.720 -6.143 7.003 1.00 87.88 178 ASN A CA 1
ATOM 1460 C C . ASN A 1 178 ? 5.184 -6.941 5.775 1.00 87.88 178 ASN A C 1
ATOM 1462 O O . ASN A 1 178 ? 5.672 -6.331 4.824 1.00 87.88 178 ASN A O 1
ATOM 1466 N N . GLU A 1 179 ? 4.962 -8.258 5.737 1.00 87.88 179 GLU A N 1
ATOM 1467 C CA . GLU A 1 179 ? 5.190 -9.060 4.527 1.00 87.88 179 GLU A CA 1
ATOM 1468 C C . GLU A 1 179 ? 4.241 -8.667 3.389 1.00 87.88 179 GLU A C 1
ATOM 1470 O O . GLU A 1 179 ? 4.690 -8.449 2.261 1.00 87.88 179 GLU A O 1
ATOM 1475 N N . LEU A 1 180 ? 2.953 -8.440 3.684 1.00 88.19 180 LEU A N 1
ATOM 1476 C CA . LEU A 1 180 ? 2.016 -7.879 2.698 1.00 88.19 180 LEU A CA 1
ATOM 1477 C C . LEU A 1 180 ? 2.494 -6.519 2.170 1.00 88.19 180 LEU A C 1
ATOM 1479 O O . LEU A 1 180 ? 2.426 -6.249 0.969 1.00 88.19 180 LEU A O 1
ATOM 1483 N N . HIS A 1 181 ? 3.038 -5.671 3.043 1.00 89.31 181 HIS A N 1
ATOM 1484 C CA . HIS A 1 181 ? 3.584 -4.381 2.632 1.00 89.31 181 HIS A CA 1
ATOM 1485 C C . HIS A 1 181 ? 4.817 -4.527 1.723 1.00 89.31 181 HIS A C 1
ATOM 1487 O O . HIS A 1 181 ? 4.914 -3.845 0.698 1.00 89.31 181 HIS A O 1
ATOM 1493 N N . ARG A 1 182 ? 5.746 -5.437 2.054 1.00 86.94 182 ARG A N 1
ATOM 1494 C CA . ARG A 1 182 ? 6.919 -5.754 1.217 1.00 86.94 182 ARG A CA 1
ATOM 1495 C C . ARG A 1 182 ? 6.500 -6.247 -0.165 1.00 86.94 182 ARG A C 1
ATOM 1497 O O . ARG A 1 182 ? 7.065 -5.804 -1.165 1.00 86.94 182 ARG A O 1
ATOM 1504 N N . LEU A 1 183 ? 5.474 -7.089 -0.221 1.00 84.94 183 LEU A N 1
ATOM 1505 C CA . LEU A 1 183 ? 4.896 -7.599 -1.458 1.00 84.94 183 LEU A CA 1
ATOM 1506 C C . LEU A 1 183 ? 4.293 -6.474 -2.318 1.00 84.94 183 LEU A C 1
ATOM 1508 O O . LEU A 1 183 ? 4.556 -6.394 -3.517 1.00 84.94 183 LEU A O 1
ATOM 1512 N N . VAL A 1 184 ? 3.548 -5.537 -1.723 1.00 85.69 184 VAL A N 1
ATOM 1513 C CA . VAL A 1 184 ? 3.035 -4.354 -2.443 1.00 85.69 184 VAL A CA 1
ATOM 1514 C C . VAL A 1 184 ? 4.176 -3.489 -2.990 1.00 85.69 184 VAL A C 1
ATOM 1516 O O . VAL A 1 184 ? 4.106 -2.995 -4.119 1.00 85.69 184 VAL A O 1
ATOM 1519 N N . ARG A 1 185 ? 5.258 -3.334 -2.223 1.00 83.19 185 ARG A N 1
ATOM 1520 C CA . ARG A 1 185 ? 6.431 -2.553 -2.629 1.00 83.19 185 ARG A CA 1
ATOM 1521 C C . ARG A 1 185 ? 7.173 -3.173 -3.816 1.00 83.19 185 ARG A C 1
ATOM 1523 O O . ARG A 1 185 ? 7.595 -2.446 -4.718 1.00 83.19 185 ARG A O 1
ATOM 1530 N N . SER A 1 186 ? 7.333 -4.496 -3.834 1.00 77.81 186 SER A N 1
ATOM 1531 C CA . SER A 1 186 ? 8.054 -5.201 -4.901 1.00 77.81 186 SER A CA 1
ATOM 1532 C C . SER A 1 186 ? 7.267 -5.246 -6.215 1.00 77.81 186 SER A C 1
ATOM 1534 O O . SER A 1 186 ? 7.867 -5.122 -7.284 1.00 77.81 186 SER A O 1
ATOM 1536 N N . ARG A 1 187 ? 5.927 -5.306 -6.168 1.00 76.69 187 ARG A N 1
ATOM 1537 C CA . ARG A 1 187 ? 5.056 -5.350 -7.360 1.00 76.69 187 ARG A CA 1
ATOM 1538 C C . ARG A 1 187 ? 5.298 -4.223 -8.356 1.00 76.69 187 ARG A C 1
ATOM 1540 O O . ARG A 1 187 ? 5.341 -4.486 -9.549 1.00 76.69 187 ARG A O 1
ATOM 1547 N N . LYS A 1 188 ? 5.510 -2.981 -7.906 1.00 67.69 188 LYS A N 1
ATOM 1548 C CA . LYS A 1 188 ? 5.772 -1.854 -8.824 1.00 67.69 188 LYS A CA 1
ATOM 1549 C C . LYS A 1 188 ? 7.028 -2.080 -9.671 1.00 67.69 188 LYS A C 1
ATOM 1551 O O . LYS A 1 188 ? 7.084 -1.632 -10.811 1.00 67.69 188 LYS A O 1
ATOM 1556 N N . LEU A 1 189 ? 8.039 -2.749 -9.114 1.00 65.19 189 LEU A N 1
ATOM 1557 C CA . LEU A 1 189 ? 9.250 -3.108 -9.851 1.00 65.19 189 LEU A CA 1
ATOM 1558 C C . LEU A 1 189 ? 8.974 -4.256 -10.825 1.00 65.19 189 LEU A C 1
ATOM 1560 O O . LEU A 1 189 ? 9.411 -4.180 -11.967 1.00 65.19 189 LEU A O 1
ATOM 1564 N N . ILE A 1 190 ? 8.212 -5.263 -10.391 1.00 67.19 190 ILE A N 1
ATOM 1565 C CA . ILE A 1 190 ? 7.822 -6.417 -11.214 1.00 67.19 190 ILE A CA 1
ATOM 1566 C C . ILE A 1 190 ? 6.987 -5.964 -12.419 1.00 67.19 190 ILE A C 1
ATOM 1568 O O . ILE A 1 190 ? 7.349 -6.259 -13.550 1.00 67.19 190 ILE A O 1
ATOM 1572 N N . VAL A 1 191 ? 5.933 -5.173 -12.201 1.00 65.56 191 VAL A N 1
ATOM 1573 C CA . VAL A 1 191 ? 5.064 -4.649 -13.269 1.00 65.56 191 VAL A CA 1
ATOM 1574 C C . VAL A 1 191 ? 5.858 -3.792 -14.256 1.00 65.56 191 VAL A C 1
ATOM 1576 O O . VAL A 1 191 ? 5.684 -3.939 -15.459 1.00 65.56 191 VAL A O 1
ATOM 1579 N N . LYS A 1 192 ? 6.783 -2.946 -13.778 1.00 64.38 192 LYS A N 1
ATOM 1580 C CA . LYS A 1 192 ? 7.651 -2.151 -14.665 1.00 64.38 192 LYS A CA 1
ATOM 1581 C C . LYS A 1 192 ? 8.579 -3.003 -15.527 1.00 64.38 192 LYS A C 1
ATOM 1583 O O . LYS A 1 192 ? 8.788 -2.637 -16.677 1.00 64.38 192 LYS A O 1
ATOM 1588 N N . ARG A 1 193 ? 9.124 -4.099 -14.982 1.00 62.56 193 ARG A N 1
ATOM 1589 C CA . ARG A 1 193 ? 9.916 -5.061 -15.763 1.00 62.56 193 ARG A CA 1
ATOM 1590 C C . ARG A 1 193 ? 9.051 -5.746 -16.814 1.00 62.56 193 ARG A C 1
ATOM 1592 O O . ARG A 1 193 ? 9.393 -5.691 -17.981 1.00 62.56 193 ARG A O 1
ATOM 1599 N N . LEU A 1 194 ? 7.894 -6.282 -16.419 1.00 64.62 194 LEU A N 1
ATOM 1600 C CA . LEU A 1 194 ? 6.971 -6.974 -17.329 1.00 64.62 194 LEU A CA 1
ATOM 1601 C C . LEU A 1 194 ? 6.447 -6.074 -18.459 1.00 64.62 194 LEU A C 1
ATOM 1603 O O . LEU A 1 194 ? 6.260 -6.534 -19.579 1.00 64.62 194 LEU A O 1
ATOM 1607 N N . GLN A 1 195 ? 6.204 -4.793 -18.171 1.00 66.12 195 GLN A N 1
ATOM 1608 C CA . GLN A 1 195 ? 5.742 -3.810 -19.156 1.00 66.12 195 GLN A CA 1
ATOM 1609 C C . GLN A 1 195 ? 6.886 -3.159 -19.950 1.00 66.12 195 GLN A C 1
ATOM 1611 O O . GLN A 1 195 ? 6.608 -2.347 -20.826 1.00 66.12 195 GLN A O 1
ATOM 1616 N N . HIS A 1 196 ? 8.151 -3.473 -19.639 1.00 62.94 196 HIS A N 1
ATOM 1617 C CA . HIS A 1 196 ? 9.350 -2.913 -20.282 1.00 62.94 196 HIS A CA 1
ATOM 1618 C C . HIS A 1 196 ? 9.331 -1.381 -20.383 1.00 62.94 196 HIS A C 1
ATOM 1620 O O . HIS A 1 196 ? 9.766 -0.782 -21.369 1.00 62.94 196 HIS A O 1
ATOM 1626 N N . HIS A 1 197 ? 8.781 -0.742 -19.347 1.00 61.88 197 HIS A N 1
ATOM 1627 C CA . HIS A 1 197 ? 8.579 0.699 -19.317 1.00 61.88 197 HIS A CA 1
ATOM 1628 C C . HIS A 1 197 ? 9.928 1.381 -19.055 1.00 61.88 197 HIS A C 1
ATOM 1630 O O . HIS A 1 197 ? 10.434 1.373 -17.925 1.00 61.88 197 HIS A O 1
ATOM 1636 N N . GLU A 1 198 ? 10.523 1.932 -20.112 1.00 57.31 198 GLU A N 1
ATOM 1637 C CA . GLU A 1 198 ? 11.823 2.597 -20.085 1.00 57.31 198 GLU A CA 1
ATOM 1638 C C . GLU A 1 198 ? 11.825 3.785 -19.108 1.00 57.31 198 GLU A C 1
ATOM 1640 O O . GLU A 1 198 ? 10.826 4.484 -18.938 1.00 57.31 198 GLU A O 1
ATOM 1645 N N . LYS A 1 199 ? 12.942 3.997 -18.400 1.00 54.78 199 LYS A N 1
ATOM 1646 C CA . LYS A 1 199 ? 13.115 5.166 -17.509 1.00 54.78 199 LYS A CA 1
ATOM 1647 C C . LYS A 1 199 ? 13.647 6.395 -18.246 1.00 54.78 199 LYS A C 1
ATOM 1649 O O . LYS A 1 199 ? 13.709 7.471 -17.664 1.00 54.78 199 LYS A O 1
ATOM 1654 N N . VAL A 1 200 ? 14.085 6.222 -19.484 1.00 52.84 200 VAL A N 1
ATOM 1655 C CA . VAL A 1 200 ? 14.655 7.270 -20.317 1.00 52.84 200 VAL A CA 1
ATOM 1656 C C . VAL A 1 200 ? 13.726 7.400 -21.511 1.00 52.84 200 VAL A C 1
ATOM 1658 O O . VAL A 1 200 ? 13.613 6.491 -22.313 1.00 52.84 200 VAL A O 1
ATOM 1661 N N . THR A 1 201 ? 12.998 8.506 -21.578 1.00 47.22 201 THR A N 1
ATOM 1662 C CA . THR A 1 201 ? 12.145 8.866 -22.722 1.00 47.22 201 THR A CA 1
ATOM 1663 C C . THR A 1 201 ? 12.711 10.071 -23.476 1.00 47.22 201 THR A C 1
ATOM 1665 O O . THR A 1 201 ? 12.022 10.684 -24.283 1.00 47.22 201 THR A O 1
ATOM 1668 N N . GLY A 1 202 ? 13.954 10.457 -23.170 1.00 49.00 202 GLY A N 1
ATOM 1669 C CA . GLY A 1 202 ? 14.582 11.653 -23.715 1.00 49.00 202 GLY A CA 1
ATOM 1670 C C . GLY A 1 202 ? 15.209 11.405 -25.081 1.00 49.00 202 GLY A C 1
ATOM 1671 O O . GLY A 1 202 ? 15.961 10.447 -25.252 1.00 49.00 202 GLY A O 1
ATOM 1672 N N . GLU A 1 203 ? 14.958 12.314 -26.023 1.00 46.50 203 GLU A N 1
ATOM 1673 C CA . GLU A 1 203 ? 15.787 12.469 -27.217 1.00 46.50 203 GLU A CA 1
ATOM 1674 C C . GLU A 1 203 ? 17.254 12.649 -26.799 1.00 46.50 203 GLU A C 1
ATOM 1676 O O . GLU A 1 203 ? 17.593 13.489 -25.957 1.00 46.50 203 GLU A O 1
ATOM 1681 N N . PHE A 1 204 ? 18.145 11.854 -27.391 1.00 51.16 204 PHE A N 1
ATOM 1682 C CA . PHE A 1 204 ? 19.570 12.149 -27.370 1.00 51.16 204 PHE A CA 1
ATOM 1683 C C . PHE A 1 204 ? 19.803 13.383 -28.241 1.00 51.16 204 PHE A C 1
ATOM 1685 O O . PHE A 1 204 ? 19.921 13.274 -29.459 1.00 51.16 204 PHE A O 1
ATOM 1692 N N . SER A 1 205 ? 19.880 14.552 -27.614 1.00 51.03 205 SER A N 1
ATOM 1693 C CA . SER A 1 205 ? 20.194 15.803 -28.303 1.00 51.03 205 SER A CA 1
ATOM 1694 C C . SER A 1 205 ? 21.689 16.099 -28.152 1.00 51.03 205 SER A C 1
ATOM 1696 O O . SER A 1 205 ? 22.128 16.517 -27.075 1.00 51.03 205 SER A O 1
ATOM 1698 N N . PRO A 1 206 ? 22.522 15.850 -29.181 1.00 53.53 206 PRO A N 1
ATOM 1699 C CA . PRO A 1 206 ? 23.933 16.205 -29.128 1.00 53.53 206 PRO A CA 1
ATOM 1700 C C . PRO A 1 206 ? 24.071 17.730 -29.183 1.00 53.53 206 PRO A C 1
ATOM 1702 O O . PRO A 1 206 ? 23.838 18.349 -30.219 1.00 53.53 206 PRO A O 1
ATOM 1705 N N . TYR A 1 207 ? 24.481 18.348 -28.075 1.00 53.06 207 TYR A N 1
ATOM 1706 C CA . TYR A 1 207 ? 24.789 19.774 -28.049 1.00 53.06 207 TYR A CA 1
ATOM 1707 C C . TYR A 1 207 ? 26.292 19.974 -28.255 1.00 53.06 207 TYR A C 1
ATOM 1709 O O . TYR A 1 207 ? 27.123 19.652 -27.404 1.00 53.06 207 TYR A O 1
ATOM 1717 N N . ALA A 1 208 ? 26.662 20.530 -29.406 1.00 52.22 208 ALA A N 1
ATOM 1718 C CA . ALA A 1 208 ? 28.016 21.007 -29.644 1.00 52.22 208 ALA A CA 1
ATOM 1719 C C . ALA A 1 208 ? 28.129 22.448 -29.130 1.00 52.22 208 ALA A C 1
ATOM 1721 O O . ALA A 1 208 ? 27.769 23.389 -29.836 1.00 52.22 208 ALA A O 1
ATOM 1722 N N . MET A 1 209 ? 28.617 22.638 -27.903 1.00 50.62 209 MET A N 1
ATOM 1723 C CA . MET A 1 209 ? 29.058 23.968 -27.476 1.00 50.62 209 MET A CA 1
ATOM 1724 C C . MET A 1 209 ? 30.408 24.262 -28.136 1.00 50.62 209 MET A C 1
ATOM 1726 O O . MET A 1 209 ? 31.376 23.530 -27.941 1.00 50.62 209 MET A O 1
ATOM 1730 N N . ARG A 1 210 ? 30.465 25.313 -28.960 1.00 47.22 210 ARG A N 1
ATOM 1731 C CA . ARG A 1 210 ? 31.731 25.881 -29.435 1.00 47.22 210 ARG A CA 1
ATOM 1732 C C . ARG A 1 210 ? 32.179 26.931 -28.424 1.00 47.22 210 ARG A C 1
ATOM 1734 O O . ARG A 1 210 ? 31.883 28.104 -28.618 1.00 47.22 210 ARG A O 1
ATOM 1741 N N . ASP A 1 211 ? 32.856 26.515 -27.362 1.00 46.28 211 ASP A N 1
ATOM 1742 C CA . ASP A 1 211 ? 33.631 27.472 -26.571 1.00 46.28 211 ASP A CA 1
ATOM 1743 C C . ASP A 1 211 ? 34.941 27.790 -27.295 1.00 46.28 211 ASP A C 1
ATOM 1745 O O . ASP A 1 211 ? 35.530 26.929 -27.953 1.00 46.28 211 ASP A O 1
ATOM 1749 N N . GLN A 1 212 ? 35.387 29.041 -27.185 1.00 52.25 212 GLN A N 1
ATOM 1750 C CA . GLN A 1 212 ? 36.643 29.566 -27.743 1.00 52.25 212 GLN A CA 1
ATOM 1751 C C . GLN A 1 212 ? 37.898 29.022 -27.028 1.00 52.25 212 GLN A C 1
ATOM 1753 O O . GLN A 1 212 ? 38.979 29.598 -27.137 1.00 52.25 212 GLN A O 1
ATOM 1758 N N . ASP A 1 213 ? 37.771 27.912 -26.305 1.00 50.31 213 ASP A N 1
ATOM 1759 C CA . ASP A 1 213 ? 38.871 27.268 -25.606 1.00 50.31 213 ASP A CA 1
ATOM 1760 C C . ASP A 1 213 ? 39.740 26.446 -26.564 1.00 50.31 213 ASP A C 1
ATOM 1762 O O . ASP A 1 213 ? 39.294 25.902 -27.577 1.00 50.31 213 ASP A O 1
ATOM 1766 N N . ILE A 1 214 ? 41.014 26.312 -26.192 1.00 54.91 214 ILE A N 1
ATOM 1767 C CA . ILE A 1 214 ? 42.115 25.712 -26.967 1.00 54.91 214 ILE A CA 1
ATOM 1768 C C . ILE A 1 214 ? 41.819 24.258 -27.420 1.00 54.91 214 ILE A C 1
ATOM 1770 O O . ILE A 1 214 ? 42.481 23.732 -28.323 1.00 54.91 214 ILE A O 1
ATOM 1774 N N . HIS A 1 215 ? 40.781 23.608 -26.873 1.00 55.91 215 HIS A N 1
ATOM 1775 C CA . HIS A 1 215 ? 40.307 22.287 -27.286 1.00 55.91 215 HIS A CA 1
ATOM 1776 C C . HIS A 1 215 ? 38.769 22.224 -27.402 1.00 55.91 215 HIS A C 1
ATOM 1778 O O . HIS A 1 215 ? 38.088 22.281 -26.378 1.00 55.91 215 HIS A O 1
ATOM 1784 N N . PRO A 1 216 ? 38.192 22.010 -28.604 1.00 56.41 216 PRO A N 1
ATOM 1785 C CA . PRO A 1 216 ? 36.748 21.848 -28.750 1.00 56.41 216 PRO A CA 1
ATOM 1786 C C . PRO A 1 216 ? 36.283 20.564 -28.046 1.00 56.41 216 PRO A C 1
ATOM 1788 O O . PRO A 1 216 ? 36.731 19.463 -28.380 1.00 56.41 216 PRO A O 1
ATOM 1791 N N . MET A 1 217 ? 35.374 20.703 -27.081 1.00 60.19 217 MET A N 1
ATOM 1792 C CA . MET A 1 217 ? 34.718 19.589 -26.394 1.00 60.19 217 MET A CA 1
ATOM 1793 C C . MET A 1 217 ? 33.282 19.435 -26.892 1.00 60.19 217 MET A C 1
ATOM 1795 O O . MET A 1 217 ? 32.537 20.405 -26.980 1.00 60.19 217 MET A O 1
ATOM 1799 N N . LEU A 1 218 ? 32.870 18.201 -27.188 1.00 63.28 218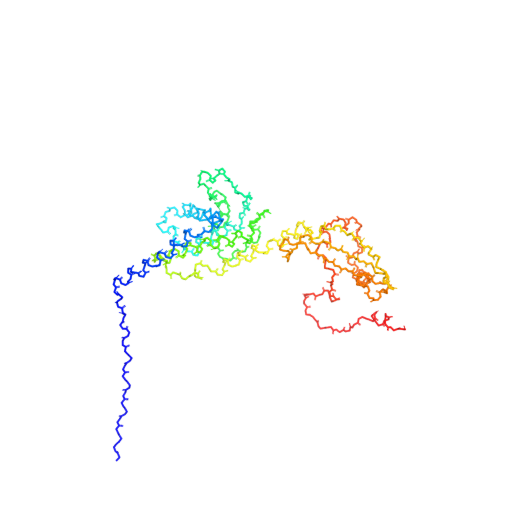 LEU A N 1
ATOM 1800 C CA . LEU A 1 218 ? 31.464 17.896 -27.468 1.00 63.28 218 LEU A CA 1
ATOM 1801 C C . LEU A 1 218 ? 30.793 17.426 -26.175 1.00 63.28 218 LEU A C 1
ATOM 1803 O O . LEU A 1 218 ? 31.348 16.580 -25.469 1.00 63.28 218 LEU A O 1
ATOM 1807 N N . LEU A 1 219 ? 29.613 17.963 -25.858 1.00 65.31 219 LEU A N 1
ATOM 1808 C CA . LEU A 1 219 ? 28.863 17.604 -24.657 1.00 65.31 219 LEU A CA 1
ATOM 1809 C C . LEU A 1 219 ? 27.627 16.788 -25.043 1.00 65.31 219 LEU A C 1
ATOM 1811 O O . LEU A 1 219 ? 26.719 17.271 -25.715 1.00 65.31 219 LEU A O 1
ATOM 1815 N N . LEU A 1 220 ? 27.579 15.540 -24.589 1.00 67.25 220 LEU A N 1
ATOM 1816 C CA . LEU A 1 220 ? 26.384 14.716 -24.692 1.00 67.25 220 LEU A CA 1
ATOM 1817 C C . LEU A 1 220 ? 25.505 14.999 -23.474 1.00 67.25 220 LEU A C 1
ATOM 1819 O O . LEU A 1 220 ? 25.938 14.756 -22.346 1.00 67.25 220 LEU A O 1
ATOM 1823 N N . ILE A 1 221 ? 24.296 15.516 -23.694 1.00 66.69 221 ILE A N 1
ATOM 1824 C CA . ILE A 1 221 ? 23.315 15.768 -22.634 1.00 66.69 221 ILE A CA 1
ATOM 1825 C C . ILE A 1 221 ? 22.160 14.786 -22.813 1.00 66.69 221 ILE A C 1
ATOM 1827 O O . ILE A 1 221 ? 21.525 14.742 -23.860 1.00 66.69 221 ILE A O 1
ATOM 1831 N N . MET A 1 222 ? 21.891 14.005 -21.773 1.00 68.88 222 MET A N 1
ATOM 1832 C CA . MET A 1 222 ? 20.752 13.103 -21.679 1.00 68.88 222 MET A CA 1
ATOM 1833 C C . MET A 1 222 ? 19.753 13.678 -20.682 1.00 68.88 222 MET A C 1
ATOM 1835 O O . MET A 1 222 ? 20.083 13.876 -19.512 1.00 68.88 222 MET A O 1
ATOM 1839 N N . GLN A 1 223 ? 18.523 13.912 -21.127 1.00 66.62 223 GLN A N 1
ATOM 1840 C CA . GLN A 1 223 ? 17.439 14.326 -20.247 1.00 66.62 223 GLN A CA 1
ATOM 1841 C C . GLN A 1 223 ? 16.726 13.098 -19.674 1.00 66.62 223 GLN A C 1
ATOM 1843 O O . GLN A 1 223 ? 16.264 12.225 -20.404 1.00 66.62 223 GLN A O 1
ATOM 1848 N N . ILE A 1 224 ? 16.614 13.048 -18.349 1.00 72.56 224 ILE A N 1
ATOM 1849 C CA . ILE A 1 224 ? 15.912 12.009 -17.598 1.00 72.56 224 ILE A CA 1
ATOM 1850 C C . ILE A 1 224 ? 14.700 12.686 -16.941 1.00 72.56 224 ILE A C 1
ATOM 1852 O O . ILE A 1 224 ? 14.819 13.238 -15.838 1.00 72.56 224 ILE A O 1
ATOM 1856 N N . PRO A 1 225 ? 13.539 12.712 -17.620 1.00 56.12 225 PRO A N 1
ATOM 1857 C CA . PRO A 1 225 ? 12.335 13.360 -17.102 1.00 56.12 225 PRO A CA 1
ATOM 1858 C C . PRO A 1 225 ? 11.706 12.556 -15.958 1.00 56.12 225 PRO A C 1
ATOM 1860 O O . PRO A 1 225 ? 11.145 13.127 -15.028 1.00 56.12 225 PRO A O 1
ATOM 1863 N N . GLU A 1 226 ? 11.864 11.229 -15.955 1.00 56.69 226 GLU A N 1
ATOM 1864 C CA . GLU A 1 226 ? 11.260 10.348 -14.959 1.00 56.69 226 GLU A CA 1
ATOM 1865 C C . GLU A 1 226 ? 12.287 9.386 -14.356 1.00 56.69 226 GLU A C 1
ATOM 1867 O O . GLU A 1 226 ? 13.028 8.698 -15.044 1.00 56.69 226 GLU A O 1
ATOM 1872 N N . GLY A 1 227 ? 12.343 9.297 -13.029 1.00 59.22 227 GLY A N 1
ATOM 1873 C CA . GLY A 1 227 ? 13.299 8.420 -12.356 1.00 59.22 227 GLY A CA 1
ATOM 1874 C C . GLY A 1 227 ? 12.919 8.155 -10.907 1.00 59.22 227 GLY A C 1
ATOM 1875 O O . GLY A 1 227 ? 12.208 8.938 -10.281 1.00 59.22 227 GLY A O 1
ATOM 1876 N N . LYS A 1 228 ? 13.402 7.039 -10.344 1.00 49.69 228 LYS A N 1
ATOM 1877 C CA . LYS A 1 228 ? 13.085 6.624 -8.960 1.00 49.69 228 LYS A CA 1
ATOM 1878 C C . LYS A 1 228 ? 13.495 7.677 -7.919 1.00 49.69 228 LYS A C 1
ATOM 1880 O O . LYS A 1 228 ? 12.816 7.818 -6.912 1.00 49.69 228 LYS A O 1
ATOM 1885 N N . VAL A 1 229 ? 14.584 8.398 -8.182 1.00 57.91 229 VAL A N 1
ATOM 1886 C CA . VAL A 1 229 ? 15.131 9.468 -7.329 1.00 57.91 229 VAL A CA 1
ATOM 1887 C C . VAL A 1 229 ? 14.732 10.867 -7.799 1.00 57.91 229 VAL A C 1
ATOM 1889 O O . VAL A 1 229 ? 15.171 11.855 -7.226 1.00 57.91 229 VAL A O 1
ATOM 1892 N N . ASN A 1 230 ? 13.924 10.962 -8.859 1.00 63.75 230 ASN A N 1
ATOM 1893 C CA . ASN A 1 230 ? 13.742 12.223 -9.559 1.00 63.75 230 ASN A CA 1
ATOM 1894 C C . ASN A 1 230 ? 12.749 13.156 -8.849 1.00 63.75 230 ASN A C 1
ATOM 1896 O O . ASN A 1 230 ? 12.799 14.356 -9.054 1.00 63.75 230 ASN A O 1
ATOM 1900 N N . SER A 1 231 ? 11.879 12.646 -7.966 1.00 67.56 231 SER A N 1
ATOM 1901 C CA . SER A 1 231 ? 10.955 13.447 -7.133 1.00 67.56 231 SER A CA 1
ATOM 1902 C C . SER A 1 231 ? 10.224 14.581 -7.884 1.00 67.56 231 SER A C 1
ATOM 1904 O O . SER A 1 231 ? 9.970 15.638 -7.316 1.00 67.56 231 SER A O 1
ATOM 1906 N N . GLY A 1 232 ? 9.906 14.374 -9.169 1.00 68.44 232 GLY A N 1
ATOM 1907 C CA . GLY A 1 232 ? 9.258 15.366 -10.039 1.00 68.44 232 GLY A CA 1
ATOM 1908 C C . GLY A 1 232 ? 10.179 16.446 -10.626 1.00 68.44 232 GLY A C 1
ATOM 1909 O O . GLY A 1 232 ? 9.700 17.344 -11.309 1.00 68.44 232 GLY A O 1
ATOM 1910 N N . ARG A 1 233 ? 11.486 16.382 -10.373 1.00 73.25 233 ARG A N 1
ATOM 1911 C CA . ARG A 1 233 ? 12.505 17.185 -11.056 1.00 73.25 233 ARG A CA 1
ATOM 1912 C C . ARG A 1 233 ? 12.857 16.525 -12.390 1.00 73.25 233 ARG A C 1
ATOM 1914 O O . ARG A 1 233 ? 12.496 15.382 -12.637 1.00 73.25 233 ARG A O 1
ATOM 1921 N N . THR A 1 234 ? 13.530 17.263 -13.263 1.00 73.94 234 THR A N 1
ATOM 1922 C CA . THR A 1 234 ? 14.195 16.691 -14.439 1.00 73.94 234 THR A CA 1
ATOM 1923 C C . THR A 1 234 ? 15.673 16.559 -14.099 1.00 73.94 234 THR A C 1
ATOM 1925 O O . THR A 1 234 ? 16.278 17.532 -13.645 1.00 73.94 234 THR A O 1
ATOM 1928 N N . LEU A 1 235 ? 16.254 15.374 -14.292 1.00 75.56 235 LEU A N 1
ATOM 1929 C CA . LEU A 1 235 ? 17.694 15.164 -14.137 1.00 75.56 235 LEU A CA 1
ATOM 1930 C C . LEU A 1 235 ? 18.356 15.195 -15.506 1.00 75.56 235 LEU A C 1
ATOM 1932 O O . LEU A 1 235 ? 17.777 14.749 -16.492 1.00 75.56 235 LEU A O 1
ATOM 1936 N N . PHE A 1 236 ? 19.589 15.685 -15.548 1.00 75.12 236 PHE A N 1
ATOM 1937 C CA . PHE A 1 236 ? 20.397 15.702 -16.758 1.00 75.12 236 PHE A CA 1
ATOM 1938 C C . PHE A 1 236 ? 21.665 14.885 -16.519 1.00 75.12 236 PHE A C 1
ATOM 1940 O O . PHE A 1 236 ? 22.457 15.196 -15.628 1.00 75.12 236 PHE A O 1
ATOM 1947 N N . GLY A 1 237 ? 21.841 13.823 -17.300 1.00 72.81 237 GLY A N 1
ATOM 1948 C CA . GLY A 1 237 ? 23.115 13.130 -17.430 1.00 72.81 237 GLY A CA 1
ATOM 1949 C C . GLY A 1 237 ? 23.978 13.879 -18.436 1.00 72.81 237 GLY A C 1
ATOM 1950 O O . GLY A 1 237 ? 23.492 14.252 -19.499 1.00 72.81 237 GLY A O 1
ATOM 1951 N N . ARG A 1 238 ? 25.250 14.116 -18.116 1.00 73.38 238 ARG A N 1
ATOM 1952 C CA . ARG A 1 238 ? 26.191 14.748 -19.046 1.00 73.38 238 ARG A CA 1
ATOM 1953 C C . ARG A 1 238 ? 27.440 13.899 -19.200 1.00 73.38 238 ARG A C 1
ATOM 1955 O O . ARG A 1 238 ? 27.997 13.451 -18.201 1.00 73.38 238 ARG A O 1
ATOM 1962 N N . ALA A 1 239 ? 27.884 13.712 -20.435 1.00 73.00 239 ALA A N 1
ATOM 1963 C CA . ALA A 1 239 ? 29.166 13.099 -20.744 1.00 73.00 239 ALA A CA 1
ATOM 1964 C C . ALA A 1 239 ? 29.943 14.022 -21.682 1.00 73.00 239 ALA A C 1
ATOM 1966 O O . ALA A 1 239 ? 29.450 14.415 -22.739 1.00 73.00 239 ALA A O 1
ATOM 1967 N N . THR A 1 240 ? 31.159 14.388 -21.288 1.00 72.94 240 THR A N 1
ATOM 1968 C CA . THR A 1 240 ? 32.079 15.123 -22.154 1.00 72.94 240 THR A CA 1
ATOM 1969 C C . THR A 1 240 ? 32.759 14.146 -23.108 1.00 72.94 240 THR A C 1
ATOM 1971 O O . THR A 1 240 ? 33.153 13.041 -22.732 1.00 72.94 240 THR A O 1
ATOM 1974 N N . ARG A 1 241 ? 32.908 14.549 -24.368 1.00 69.44 241 ARG A N 1
ATOM 1975 C CA . ARG A 1 241 ? 33.708 13.847 -25.369 1.00 69.44 241 ARG A CA 1
ATOM 1976 C C . ARG A 1 241 ? 35.003 14.637 -25.588 1.00 69.44 241 ARG A C 1
ATOM 1978 O O . ARG A 1 241 ? 35.015 15.550 -26.419 1.00 69.44 241 ARG A O 1
ATOM 1985 N N . PRO A 1 242 ? 36.076 14.326 -24.839 1.00 68.81 242 PRO A N 1
ATOM 1986 C CA . PRO A 1 242 ? 37.387 14.911 -25.080 1.00 68.81 242 PRO A CA 1
ATOM 1987 C C . PRO A 1 242 ? 37.934 14.470 -26.442 1.00 68.81 242 PRO A C 1
ATOM 1989 O O . PRO A 1 242 ? 37.598 13.398 -26.948 1.00 68.81 242 PRO A O 1
ATOM 1992 N N . LYS A 1 243 ? 38.805 15.298 -27.032 1.00 68.44 243 LYS A N 1
ATOM 1993 C CA . LYS A 1 243 ? 39.497 14.987 -28.297 1.00 68.44 243 LYS A CA 1
ATOM 1994 C C . LYS A 1 243 ? 40.415 13.766 -28.168 1.00 68.44 243 LYS A C 1
ATOM 1996 O O . LYS A 1 243 ? 40.599 13.040 -29.137 1.00 68.44 243 LYS A O 1
ATOM 2001 N N . LEU A 1 244 ? 40.973 13.561 -26.975 1.00 72.19 244 LEU A N 1
ATOM 2002 C CA . LEU A 1 244 ? 41.816 12.424 -26.626 1.00 72.19 244 LEU A CA 1
ATOM 2003 C C . LEU A 1 244 ? 40.939 11.215 -26.243 1.00 72.19 244 LEU A C 1
ATOM 2005 O O . LEU A 1 244 ? 40.268 11.271 -25.205 1.00 72.19 244 LEU A O 1
ATOM 2009 N N . PRO A 1 245 ? 40.920 10.132 -27.048 1.00 69.75 245 PRO A N 1
ATOM 2010 C CA . PRO A 1 245 ? 40.031 8.988 -26.832 1.00 69.75 245 PRO A CA 1
ATOM 2011 C C . PRO A 1 245 ? 40.219 8.298 -25.477 1.00 69.75 245 PRO A C 1
ATOM 2013 O O . PRO A 1 245 ? 39.243 7.821 -24.907 1.00 69.75 245 PRO A O 1
ATOM 2016 N N . GLN A 1 246 ? 41.438 8.311 -24.929 1.00 77.31 246 GLN A N 1
ATOM 2017 C CA . GLN A 1 246 ? 41.779 7.684 -23.648 1.00 77.31 246 GLN A CA 1
ATOM 2018 C C . GLN A 1 246 ? 41.068 8.306 -22.436 1.00 77.31 246 GLN A C 1
ATOM 2020 O O . GLN A 1 246 ? 40.951 7.666 -21.398 1.00 77.31 246 GLN A O 1
ATOM 2025 N N . PHE A 1 247 ? 40.565 9.537 -22.564 1.00 76.44 247 PHE A N 1
ATOM 2026 C CA . PHE A 1 247 ? 39.797 10.208 -21.511 1.00 76.44 247 PHE A CA 1
ATOM 2027 C C . PHE A 1 247 ? 38.298 10.239 -21.812 1.00 76.44 247 PHE A C 1
ATOM 2029 O O . PHE A 1 247 ? 37.527 10.826 -21.055 1.00 76.44 247 PHE A O 1
ATOM 2036 N N . CYS A 1 248 ? 37.864 9.657 -22.933 1.00 78.50 248 CYS A N 1
ATOM 2037 C CA . CYS A 1 248 ? 36.474 9.711 -23.344 1.00 78.50 248 CYS A CA 1
ATOM 2038 C C . CYS A 1 248 ? 35.672 8.601 -22.656 1.00 78.50 248 CYS A C 1
ATOM 2040 O O . CYS A 1 248 ? 35.839 7.440 -23.023 1.00 78.50 248 CYS A O 1
ATOM 2042 N N . PRO A 1 249 ? 34.743 8.913 -21.731 1.00 79.62 249 PRO A N 1
ATOM 2043 C CA . PRO A 1 249 ? 33.930 7.889 -21.075 1.00 79.62 249 PRO A CA 1
ATOM 2044 C C . PRO A 1 249 ? 33.029 7.144 -22.067 1.00 79.62 249 PRO A C 1
ATOM 2046 O O . PRO A 1 249 ? 32.792 5.953 -21.905 1.00 79.62 249 PRO A O 1
ATOM 2049 N N . VAL A 1 250 ? 32.571 7.817 -23.130 1.00 81.75 250 VAL A N 1
ATOM 2050 C CA . VAL A 1 250 ? 31.802 7.183 -24.215 1.00 81.75 250 VAL A CA 1
ATOM 2051 C C . VAL A 1 250 ? 32.689 6.237 -25.026 1.00 81.75 250 VAL A C 1
ATOM 2053 O O . VAL A 1 250 ? 32.262 5.137 -25.357 1.00 81.75 250 VAL A O 1
ATOM 2056 N N . GLY A 1 251 ? 33.932 6.638 -25.312 1.00 82.38 251 GLY A N 1
ATOM 2057 C CA . GLY A 1 251 ? 34.912 5.796 -26.002 1.00 82.38 251 GLY A CA 1
ATOM 2058 C C . GLY A 1 251 ? 35.306 4.574 -25.173 1.00 82.38 251 GLY A C 1
ATOM 2059 O O . GLY A 1 251 ? 35.268 3.457 -25.679 1.00 82.38 251 GLY A O 1
ATOM 2060 N N . ALA A 1 252 ? 35.590 4.772 -23.885 1.00 84.00 252 ALA A N 1
ATOM 2061 C CA . ALA A 1 252 ? 35.872 3.697 -22.941 1.00 84.00 252 ALA A CA 1
ATOM 2062 C C . ALA A 1 252 ? 34.688 2.723 -22.816 1.00 84.00 252 ALA A C 1
ATOM 2064 O O . ALA A 1 252 ? 34.885 1.511 -22.863 1.00 84.00 252 ALA A O 1
ATOM 2065 N N . LEU A 1 253 ? 33.453 3.235 -22.733 1.00 85.25 253 LEU A N 1
ATOM 2066 C CA . LEU A 1 253 ? 32.249 2.404 -22.719 1.00 85.25 253 LEU A CA 1
ATOM 2067 C C . LEU A 1 253 ? 32.084 1.621 -24.029 1.00 85.25 253 LEU A C 1
ATOM 2069 O O . LEU A 1 253 ? 31.786 0.434 -23.981 1.00 85.25 253 LEU A O 1
ATOM 2073 N N . ALA A 1 254 ? 32.307 2.249 -25.187 1.00 85.00 254 ALA A N 1
ATOM 2074 C CA . ALA A 1 254 ? 32.230 1.574 -26.481 1.00 85.00 254 ALA A CA 1
ATOM 2075 C C . ALA A 1 254 ? 33.264 0.442 -26.599 1.00 85.00 254 ALA A C 1
ATOM 2077 O O . ALA A 1 254 ? 32.918 -0.656 -27.024 1.00 85.00 254 ALA A O 1
ATOM 2078 N N . MET A 1 255 ? 34.506 0.679 -26.164 1.00 87.06 255 MET A N 1
ATOM 2079 C CA . MET A 1 255 ? 35.551 -0.351 -26.126 1.00 87.06 255 MET A CA 1
ATOM 2080 C C . MET A 1 255 ? 35.191 -1.494 -25.170 1.00 87.06 255 MET A C 1
ATOM 2082 O O . MET A 1 255 ? 35.328 -2.660 -25.537 1.00 87.06 255 MET A O 1
ATOM 2086 N N . TYR A 1 256 ? 34.681 -1.176 -23.975 1.00 88.38 256 TYR A N 1
ATOM 2087 C CA . TYR A 1 256 ? 34.202 -2.177 -23.021 1.00 88.38 256 TYR A CA 1
ATOM 2088 C C . TYR A 1 256 ? 33.074 -3.032 -23.611 1.00 88.38 256 TYR A C 1
ATOM 2090 O O . TYR A 1 256 ? 33.158 -4.257 -23.566 1.00 88.38 256 TYR A O 1
ATOM 2098 N N . LEU A 1 257 ? 32.044 -2.410 -24.197 1.00 88.69 257 LEU A N 1
ATOM 2099 C CA . LEU A 1 257 ? 30.910 -3.123 -24.790 1.00 88.69 257 LEU A CA 1
ATOM 2100 C C . LEU A 1 257 ? 31.350 -3.978 -25.981 1.00 88.69 257 LEU A C 1
ATOM 2102 O O . LEU A 1 257 ? 30.954 -5.134 -26.064 1.00 88.69 257 LEU A O 1
ATOM 2106 N N . GLN A 1 258 ? 32.222 -3.461 -26.851 1.00 87.50 258 GLN A N 1
ATOM 2107 C CA . GLN A 1 258 ? 32.781 -4.224 -27.969 1.00 87.50 258 GLN A CA 1
ATOM 2108 C C . GLN A 1 258 ? 33.530 -5.470 -27.479 1.00 87.50 258 GLN A C 1
ATOM 2110 O O . GLN A 1 258 ? 33.301 -6.566 -27.990 1.00 87.50 258 GLN A O 1
ATOM 2115 N N . CYS A 1 259 ? 34.405 -5.312 -26.479 1.00 88.12 259 CYS A N 1
ATOM 2116 C CA . CYS A 1 259 ? 35.148 -6.420 -25.884 1.00 88.12 259 CYS A CA 1
ATOM 2117 C C . CYS A 1 259 ? 34.195 -7.435 -25.245 1.00 88.12 259 CYS A C 1
ATOM 2119 O O . CYS A 1 259 ? 34.245 -8.621 -25.561 1.00 88.12 259 CYS A O 1
ATOM 2121 N N . ARG A 1 260 ? 33.255 -6.961 -24.422 1.00 86.62 260 ARG A N 1
ATOM 2122 C CA . ARG A 1 260 ? 32.246 -7.797 -23.774 1.00 86.62 260 ARG A CA 1
ATOM 2123 C C . ARG A 1 260 ? 31.444 -8.592 -24.798 1.00 86.62 260 ARG A C 1
ATOM 2125 O O . ARG A 1 260 ? 31.413 -9.809 -24.696 1.00 86.62 260 ARG A O 1
ATOM 2132 N N . PHE A 1 261 ? 30.843 -7.944 -25.793 1.00 88.50 261 PHE A N 1
ATOM 2133 C CA . PHE A 1 261 ? 29.980 -8.615 -26.771 1.00 88.50 261 PHE A CA 1
ATOM 2134 C C . PHE A 1 261 ? 30.766 -9.621 -27.615 1.00 88.50 261 PHE A C 1
ATOM 2136 O O . PHE A 1 261 ? 30.247 -10.683 -27.961 1.00 88.50 261 PHE A O 1
ATOM 2143 N N . HIS A 1 262 ? 32.034 -9.318 -27.906 1.00 85.94 262 HIS A N 1
ATOM 2144 C CA . HIS A 1 262 ? 32.925 -10.237 -28.601 1.00 85.94 262 HIS A CA 1
ATOM 2145 C C . HIS A 1 262 ? 33.292 -11.464 -27.754 1.00 85.94 262 HIS A C 1
ATOM 2147 O O . HIS A 1 262 ? 33.320 -12.576 -28.279 1.00 85.94 262 HIS A O 1
ATOM 2153 N N . VAL A 1 263 ? 33.563 -11.284 -26.460 1.00 85.88 263 VAL A N 1
ATOM 2154 C CA . VAL A 1 263 ? 33.975 -12.371 -25.559 1.00 85.88 263 VAL A CA 1
ATOM 2155 C C . VAL A 1 263 ? 32.782 -13.223 -25.128 1.00 85.88 263 VAL A C 1
ATOM 2157 O O . VAL A 1 263 ? 32.829 -14.444 -25.241 1.00 85.88 263 VAL A O 1
ATOM 2160 N N . THR A 1 264 ? 31.696 -12.601 -24.664 1.00 84.19 264 THR A N 1
ATOM 2161 C CA . THR A 1 264 ? 30.526 -13.312 -24.124 1.00 84.19 264 THR A CA 1
ATOM 2162 C C . THR A 1 264 ? 29.631 -13.884 -25.212 1.00 84.19 264 THR A C 1
ATOM 2164 O O . THR A 1 264 ? 28.856 -14.798 -24.941 1.00 84.19 264 THR A O 1
ATOM 2167 N N . ARG A 1 265 ? 29.705 -13.337 -26.436 1.00 85.38 265 ARG A N 1
ATOM 2168 C CA . ARG A 1 265 ? 28.829 -13.693 -27.563 1.00 85.38 265 ARG A CA 1
ATOM 2169 C C . ARG A 1 265 ? 27.334 -13.561 -27.244 1.00 85.38 265 ARG A C 1
ATOM 2171 O O . ARG A 1 265 ? 26.506 -14.100 -27.975 1.00 85.38 265 ARG A O 1
ATOM 2178 N N . GLU A 1 266 ? 26.977 -12.804 -26.203 1.00 83.31 266 GLU A N 1
ATOM 2179 C CA . GLU A 1 266 ? 25.609 -12.707 -25.667 1.00 83.31 266 GLU A CA 1
ATOM 2180 C C . GLU A 1 266 ? 24.604 -12.085 -26.664 1.00 83.31 266 GLU A C 1
ATOM 2182 O O . GLU A 1 266 ? 23.397 -12.262 -26.514 1.00 83.31 266 GLU A O 1
ATOM 2187 N N . PHE A 1 267 ? 25.102 -11.429 -27.724 1.00 87.25 267 PHE A N 1
ATOM 2188 C CA . PHE A 1 267 ? 24.306 -10.821 -28.800 1.00 87.25 267 PHE A CA 1
ATOM 2189 C C . PHE A 1 267 ? 24.584 -11.384 -30.198 1.00 87.25 267 PHE A C 1
ATOM 2191 O O . PHE A 1 267 ? 24.167 -10.783 -31.181 1.00 87.25 267 PHE A O 1
ATOM 2198 N N . ASN A 1 268 ? 25.247 -12.539 -30.324 1.00 86.19 268 ASN A N 1
ATOM 2199 C CA . ASN A 1 268 ? 25.546 -13.126 -31.641 1.00 86.19 268 ASN A CA 1
ATOM 2200 C C . ASN A 1 268 ? 24.294 -13.363 -32.507 1.00 86.19 268 ASN A C 1
ATOM 2202 O O . ASN A 1 268 ? 24.374 -13.283 -33.728 1.00 86.19 268 ASN A O 1
ATOM 2206 N N . ASN A 1 269 ? 23.156 -13.655 -31.869 1.00 86.31 269 ASN A N 1
ATOM 2207 C CA . ASN A 1 269 ? 21.880 -13.920 -32.540 1.00 86.31 269 ASN A CA 1
ATOM 2208 C C . ASN A 1 269 ? 20.911 -12.728 -32.466 1.00 86.31 269 ASN A C 1
ATOM 2210 O O . ASN A 1 269 ? 19.738 -12.882 -32.794 1.00 86.31 269 ASN A O 1
ATOM 2214 N N . PHE A 1 270 ? 21.365 -11.573 -31.973 1.00 88.31 270 PHE A N 1
ATOM 2215 C CA . PHE A 1 270 ? 20.523 -10.399 -31.777 1.00 88.31 270 PHE A CA 1
ATOM 2216 C C . PHE A 1 270 ? 20.465 -9.590 -33.074 1.00 88.31 270 PHE A C 1
ATOM 2218 O O . PHE A 1 270 ? 21.490 -9.154 -33.599 1.00 88.31 270 PHE A O 1
ATOM 2225 N N . THR A 1 271 ? 19.262 -9.408 -33.601 1.00 88.31 271 THR A N 1
ATOM 2226 C CA . THR A 1 271 ? 19.008 -8.666 -34.841 1.00 88.31 271 THR A CA 1
ATOM 2227 C C . THR A 1 271 ? 18.791 -7.176 -34.569 1.00 88.31 271 THR A C 1
ATOM 2229 O O . THR A 1 271 ? 18.701 -6.742 -33.419 1.00 88.31 271 THR A O 1
ATOM 2232 N N . ILE A 1 272 ? 18.702 -6.365 -35.627 1.00 84.56 272 ILE A N 1
ATOM 2233 C CA . ILE A 1 272 ? 18.377 -4.934 -35.497 1.00 84.56 272 ILE A CA 1
ATOM 2234 C C . ILE A 1 272 ? 16.964 -4.771 -34.916 1.00 84.56 272 ILE A C 1
ATOM 2236 O O . ILE A 1 272 ? 16.741 -3.927 -34.050 1.00 84.56 272 ILE A O 1
ATOM 2240 N N . GLU A 1 273 ? 16.029 -5.622 -35.329 1.00 85.31 273 GLU A N 1
ATOM 2241 C CA . GLU A 1 273 ? 14.642 -5.635 -34.865 1.00 85.31 273 GLU A CA 1
ATOM 2242 C C . GLU A 1 273 ? 14.536 -5.943 -33.364 1.00 85.31 273 GLU A C 1
ATOM 2244 O O . GLU A 1 273 ? 13.677 -5.395 -32.662 1.00 85.31 273 GLU A O 1
ATOM 2249 N N . ASP A 1 274 ? 15.443 -6.771 -32.841 1.00 84.38 274 ASP A N 1
ATOM 2250 C CA . ASP A 1 274 ? 15.512 -7.064 -31.412 1.00 84.38 274 ASP A CA 1
ATOM 2251 C C . ASP A 1 274 ? 15.910 -5.820 -30.597 1.00 84.38 274 ASP A C 1
ATOM 2253 O O . ASP A 1 274 ? 15.378 -5.611 -29.507 1.00 84.38 274 ASP A O 1
ATOM 2257 N N . TRP A 1 275 ? 16.762 -4.935 -31.133 1.00 82.00 275 TRP A N 1
ATOM 2258 C CA . TRP A 1 275 ? 17.101 -3.654 -30.490 1.00 82.00 275 TRP A CA 1
ATOM 2259 C C . TRP A 1 275 ? 15.943 -2.650 -30.506 1.00 82.00 275 TRP A C 1
ATOM 2261 O O . TRP A 1 275 ? 15.852 -1.803 -29.618 1.00 82.00 275 TRP A O 1
ATOM 2271 N N . CYS A 1 276 ? 15.011 -2.768 -31.452 1.00 82.56 276 CYS A N 1
ATOM 2272 C CA . CYS A 1 276 ? 13.786 -1.965 -31.470 1.00 82.56 276 CYS A CA 1
ATOM 2273 C C . CYS A 1 276 ? 12.712 -2.475 -30.495 1.00 82.56 276 CYS A C 1
ATOM 2275 O O . CYS A 1 276 ? 11.703 -1.802 -30.285 1.00 82.56 276 CYS A O 1
ATOM 2277 N N . THR A 1 277 ? 12.910 -3.648 -29.888 1.00 79.69 277 THR A N 1
ATOM 2278 C CA . THR A 1 277 ? 11.940 -4.266 -28.983 1.00 79.69 277 THR A CA 1
ATOM 2279 C C . THR A 1 277 ? 12.437 -4.183 -27.543 1.00 79.69 277 THR A C 1
ATOM 2281 O O . THR A 1 277 ? 13.230 -5.018 -27.113 1.00 79.69 277 THR A O 1
ATOM 2284 N N . ASN A 1 278 ? 11.923 -3.227 -26.758 1.00 77.75 278 ASN A N 1
ATOM 2285 C CA . ASN A 1 278 ? 12.359 -2.986 -25.371 1.00 77.75 278 ASN A CA 1
ATOM 2286 C C . ASN A 1 278 ? 12.450 -4.266 -24.529 1.00 77.75 278 ASN A C 1
ATOM 2288 O O . ASN A 1 278 ? 13.391 -4.434 -23.760 1.00 77.75 278 ASN A O 1
ATOM 2292 N N . SER A 1 279 ? 11.524 -5.214 -24.704 1.00 77.62 279 SER A N 1
ATOM 2293 C CA . SER A 1 279 ? 11.532 -6.469 -23.948 1.00 77.62 279 SER A CA 1
ATOM 2294 C C . SER A 1 279 ? 12.754 -7.350 -24.150 1.00 77.62 279 SER A C 1
ATOM 2296 O O . SER A 1 279 ? 13.074 -8.158 -23.284 1.00 77.62 279 SER A O 1
ATOM 2298 N N . ARG A 1 280 ? 13.438 -7.212 -25.285 1.00 81.12 280 ARG A N 1
ATOM 2299 C CA . ARG A 1 280 ? 14.615 -8.010 -25.616 1.00 81.12 280 ARG A CA 1
ATOM 2300 C C . ARG A 1 280 ? 15.869 -7.505 -24.906 1.00 81.12 280 ARG A C 1
ATOM 2302 O O . ARG A 1 280 ? 16.765 -8.306 -24.667 1.00 81.12 280 ARG A O 1
ATOM 2309 N N . TRP A 1 281 ? 15.931 -6.217 -24.549 1.00 81.19 281 TRP A N 1
ATOM 2310 C CA . TRP A 1 281 ? 17.143 -5.606 -23.994 1.00 81.19 281 TRP A CA 1
ATOM 2311 C C . TRP A 1 281 ? 16.986 -4.904 -22.637 1.00 81.19 281 TRP A C 1
ATOM 2313 O O . TRP A 1 281 ? 17.988 -4.589 -21.999 1.00 81.19 281 TRP A O 1
ATOM 2323 N N . PHE A 1 282 ? 15.761 -4.707 -22.145 1.00 77.56 282 PHE A N 1
ATOM 2324 C CA . PHE A 1 282 ? 15.478 -3.923 -20.934 1.00 77.56 282 PHE A CA 1
ATOM 2325 C C . PHE A 1 282 ? 16.215 -4.389 -19.664 1.00 77.56 282 PHE A C 1
ATOM 2327 O O . PHE A 1 282 ? 16.653 -3.558 -18.869 1.00 77.56 282 PHE A O 1
ATOM 2334 N N . ASP A 1 283 ? 16.346 -5.702 -19.453 1.00 76.75 283 ASP A N 1
ATOM 2335 C CA . ASP A 1 283 ? 16.982 -6.273 -18.252 1.00 76.75 283 ASP A CA 1
ATOM 2336 C C . ASP A 1 283 ? 18.496 -6.532 -18.425 1.00 76.75 283 ASP A C 1
ATOM 2338 O O . ASP A 1 283 ? 19.158 -7.036 -17.511 1.00 76.75 283 ASP A O 1
ATOM 2342 N N . ILE A 1 284 ? 19.080 -6.145 -19.564 1.00 83.62 284 ILE A N 1
ATOM 2343 C CA . ILE A 1 284 ? 20.519 -6.266 -19.806 1.00 83.62 284 ILE A CA 1
ATOM 2344 C C . ILE A 1 284 ? 21.249 -5.182 -19.014 1.00 83.62 284 ILE A C 1
ATOM 2346 O O . ILE A 1 284 ? 21.057 -3.980 -19.200 1.00 83.62 284 ILE A O 1
ATOM 2350 N N . LYS A 1 285 ? 22.143 -5.603 -18.120 1.00 81.50 285 LYS A N 1
ATOM 2351 C CA . LYS A 1 285 ? 22.992 -4.678 -17.362 1.00 81.50 285 LYS A CA 1
ATOM 2352 C C . LYS A 1 285 ? 24.031 -4.041 -18.284 1.00 81.50 285 LYS A C 1
ATOM 2354 O O . LYS A 1 285 ? 24.697 -4.749 -19.035 1.00 81.50 285 LYS A O 1
ATOM 2359 N N . LEU A 1 286 ? 24.226 -2.727 -18.161 1.00 82.19 286 LEU A N 1
ATOM 2360 C CA . LEU A 1 286 ? 25.241 -1.990 -18.923 1.00 82.19 286 LEU A CA 1
ATOM 2361 C C . LEU A 1 286 ? 26.666 -2.439 -18.570 1.00 82.19 286 LEU A C 1
ATOM 2363 O O . LEU A 1 286 ? 27.474 -2.673 -19.460 1.00 82.19 286 LEU A O 1
ATOM 2367 N N . LEU A 1 287 ? 26.947 -2.603 -17.275 1.00 82.56 287 LEU A N 1
ATOM 2368 C CA . LEU A 1 287 ? 28.208 -3.129 -16.755 1.00 82.56 287 LEU A CA 1
ATOM 2369 C C . LEU A 1 287 ? 27.935 -4.465 -16.059 1.00 82.56 287 LEU A C 1
ATOM 2371 O O . LEU A 1 287 ? 27.020 -4.568 -15.237 1.00 82.56 287 LEU A O 1
ATOM 2375 N N . VAL A 1 288 ? 28.715 -5.476 -16.415 1.00 78.81 288 VAL A N 1
ATOM 2376 C CA . VAL A 1 288 ? 28.658 -6.834 -15.868 1.00 78.81 288 VAL A CA 1
ATOM 2377 C C . VAL A 1 288 ? 30.062 -7.228 -15.437 1.00 78.81 288 VAL A C 1
ATOM 2379 O O . VAL A 1 288 ? 31.041 -6.843 -16.081 1.00 78.81 288 VAL A O 1
ATOM 2382 N N . ASP A 1 289 ? 30.137 -7.945 -14.320 1.00 73.88 289 ASP A N 1
ATOM 2383 C CA . ASP A 1 289 ? 31.390 -8.484 -13.809 1.00 73.88 289 ASP A CA 1
ATOM 2384 C C . ASP A 1 289 ? 31.915 -9.576 -14.746 1.00 73.88 289 ASP A C 1
ATOM 2386 O O . ASP A 1 289 ? 31.121 -10.324 -15.324 1.00 73.88 289 ASP A O 1
ATOM 2390 N N . VAL A 1 290 ? 33.236 -9.675 -14.895 1.00 57.50 290 VAL A N 1
ATOM 2391 C CA . VAL A 1 290 ? 33.869 -10.632 -15.826 1.00 57.50 290 VAL A CA 1
ATOM 2392 C C . VAL A 1 290 ? 33.509 -12.073 -15.457 1.00 57.50 290 VAL A C 1
ATOM 2394 O O . VAL A 1 290 ? 33.411 -12.930 -16.332 1.00 57.50 290 VAL A O 1
ATOM 2397 N N . ASP A 1 291 ? 33.218 -12.315 -14.181 1.00 52.94 291 ASP A N 1
ATOM 2398 C CA . ASP A 1 291 ? 32.963 -13.654 -13.674 1.00 52.94 291 ASP A CA 1
ATOM 2399 C C . ASP A 1 291 ? 31.593 -14.217 -14.036 1.00 52.94 291 ASP A C 1
ATOM 2401 O O . ASP A 1 291 ? 31.434 -15.427 -13.946 1.00 52.94 291 ASP A O 1
ATOM 2405 N N . GLY A 1 292 ? 30.593 -13.415 -14.429 1.00 48.34 292 GLY A N 1
ATOM 2406 C CA . GLY A 1 292 ? 29.270 -13.907 -14.869 1.00 48.34 292 GLY A CA 1
ATOM 2407 C C . GLY A 1 292 ? 28.504 -14.843 -13.903 1.00 48.34 292 GLY A C 1
ATOM 2408 O O . GLY A 1 292 ? 27.349 -15.177 -14.159 1.00 48.34 292 GLY A O 1
ATOM 2409 N N . ILE A 1 293 ? 29.093 -15.241 -12.775 1.00 45.38 293 ILE A N 1
ATOM 2410 C CA . ILE A 1 293 ? 28.623 -16.263 -11.848 1.00 45.38 293 ILE A CA 1
ATOM 2411 C C . ILE A 1 293 ? 28.363 -15.553 -10.528 1.00 45.38 293 ILE A C 1
ATOM 2413 O O . ILE A 1 293 ? 29.179 -15.518 -9.616 1.00 45.38 293 ILE A O 1
ATOM 2417 N N . SER A 1 294 ? 27.177 -14.964 -10.425 1.00 42.78 294 SER A N 1
ATOM 2418 C CA . SER A 1 294 ? 26.651 -14.531 -9.126 1.00 42.78 294 SER A CA 1
ATOM 2419 C C . SER A 1 294 ? 25.959 -15.670 -8.366 1.00 42.78 294 SER A C 1
ATOM 2421 O O . SER A 1 294 ? 25.184 -15.403 -7.455 1.00 42.78 294 SER A O 1
ATOM 2423 N N . ASP A 1 295 ? 26.245 -16.936 -8.700 1.00 41.75 295 ASP A N 1
ATOM 2424 C CA . ASP A 1 295 ? 25.754 -18.070 -7.920 1.00 41.75 295 ASP A CA 1
ATOM 2425 C C . ASP A 1 295 ? 26.684 -19.303 -8.000 1.00 41.75 295 ASP A C 1
ATOM 2427 O O . ASP A 1 295 ? 26.859 -19.888 -9.065 1.00 41.75 295 ASP A O 1
ATOM 2431 N N . ARG A 1 296 ? 27.178 -19.729 -6.823 1.00 38.50 296 ARG A N 1
ATOM 2432 C CA . ARG A 1 296 ? 27.840 -21.013 -6.465 1.00 38.50 296 ARG A CA 1
ATOM 2433 C C . ARG A 1 296 ? 29.373 -21.138 -6.605 1.00 38.50 296 ARG A C 1
ATOM 2435 O O . ARG A 1 296 ? 29.911 -21.492 -7.643 1.00 38.50 296 ARG A O 1
ATOM 2442 N N . THR A 1 297 ? 30.031 -20.969 -5.450 1.00 43.66 297 THR A N 1
ATOM 2443 C CA . THR A 1 297 ? 31.192 -21.731 -4.923 1.00 43.66 297 THR A CA 1
ATOM 2444 C C . THR A 1 297 ? 32.053 -22.528 -5.914 1.00 43.66 297 THR A C 1
ATOM 2446 O O . THR A 1 297 ? 31.742 -23.690 -6.159 1.00 43.66 297 THR A O 1
ATOM 2449 N N . GLN A 1 298 ? 33.197 -21.966 -6.324 1.00 34.19 298 GLN A N 1
ATOM 2450 C CA . GLN A 1 298 ? 34.516 -22.628 -6.435 1.00 34.19 298 GLN A CA 1
ATOM 2451 C C . GLN A 1 298 ? 35.629 -21.549 -6.465 1.00 34.19 298 GLN A C 1
ATOM 2453 O O . GLN A 1 298 ? 35.367 -20.441 -6.936 1.00 34.19 298 GLN A O 1
ATOM 2458 N N . PRO A 1 299 ? 36.855 -21.821 -5.967 1.00 34.47 299 PRO A N 1
ATOM 2459 C CA . PRO A 1 299 ? 37.952 -20.859 -5.979 1.00 34.47 299 PRO A CA 1
ATOM 2460 C C . PRO A 1 299 ? 38.603 -20.755 -7.365 1.00 34.47 299 PRO A C 1
ATOM 2462 O O . PRO A 1 299 ? 38.847 -21.750 -8.047 1.00 34.47 299 PRO A O 1
ATOM 2465 N N . ILE A 1 300 ? 38.911 -19.519 -7.748 1.00 38.41 300 ILE A N 1
ATOM 2466 C CA . ILE A 1 300 ?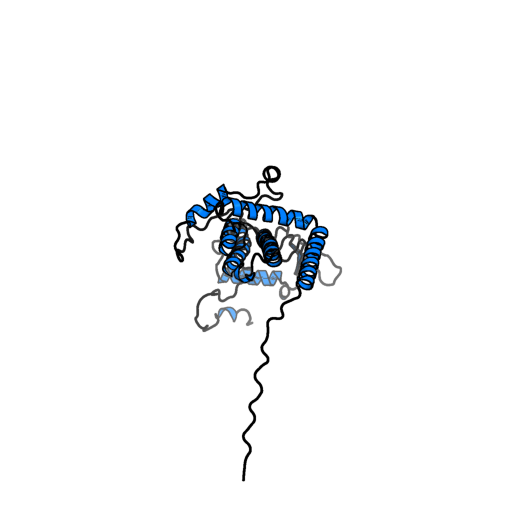 39.563 -19.138 -9.002 1.00 38.41 300 ILE A CA 1
ATOM 2467 C C . ILE A 1 300 ? 40.981 -19.717 -9.042 1.00 38.41 300 ILE A C 1
ATOM 2469 O O . ILE A 1 300 ? 41.807 -19.413 -8.182 1.00 38.41 300 ILE A O 1
ATOM 2473 N N . THR A 1 301 ? 41.296 -20.493 -10.078 1.00 37.78 301 THR A N 1
ATOM 2474 C CA . THR A 1 301 ? 42.682 -20.709 -10.505 1.00 37.78 301 THR A CA 1
ATOM 2475 C C . THR A 1 301 ? 42.833 -20.263 -11.956 1.00 37.78 301 THR A C 1
ATOM 2477 O O . THR A 1 301 ? 42.263 -20.849 -12.868 1.00 37.78 301 THR A O 1
ATOM 2480 N N . THR A 1 302 ? 43.654 -19.223 -12.124 1.00 40.50 302 THR A N 1
ATOM 2481 C CA . THR A 1 302 ? 44.238 -18.662 -13.359 1.00 40.50 302 THR A CA 1
ATOM 2482 C C . THR A 1 302 ? 43.388 -17.704 -14.209 1.00 40.50 302 THR A C 1
ATOM 2484 O O . THR A 1 302 ? 42.276 -18.001 -14.629 1.00 40.50 302 THR A O 1
ATOM 2487 N N . LEU A 1 303 ? 43.975 -16.525 -14.463 1.00 39.00 303 LEU A N 1
ATOM 2488 C CA . LEU A 1 303 ? 43.515 -15.514 -15.419 1.00 39.00 303 LEU A CA 1
ATOM 2489 C C . LEU A 1 303 ? 43.743 -16.001 -16.865 1.00 39.00 303 LEU A C 1
ATOM 2491 O O . LEU A 1 303 ? 44.785 -16.608 -17.128 1.00 39.00 303 LEU A O 1
ATOM 2495 N N . PRO A 1 304 ? 42.842 -15.695 -17.819 1.00 42.19 304 PRO A N 1
ATOM 2496 C CA . PRO A 1 304 ? 43.046 -16.001 -19.232 1.00 42.19 304 PRO A CA 1
ATOM 2497 C C . PRO A 1 304 ? 44.216 -15.203 -19.820 1.00 42.19 304 PRO A C 1
ATOM 2499 O O . PRO A 1 304 ? 44.303 -13.983 -19.670 1.00 42.19 304 PRO A O 1
ATOM 2502 N N . SER A 1 305 ? 45.084 -15.893 -20.553 1.00 40.25 305 SER A N 1
ATOM 2503 C CA . SER A 1 305 ? 46.295 -15.368 -21.199 1.00 40.25 305 SER A CA 1
ATOM 2504 C C . SER A 1 305 ? 46.053 -14.237 -22.210 1.00 40.25 305 SER A C 1
ATOM 2506 O O . SER A 1 305 ? 46.979 -13.494 -22.510 1.00 40.25 305 SER A O 1
ATOM 2508 N N . CYS A 1 306 ? 44.821 -14.028 -22.683 1.00 40.88 306 CYS A N 1
ATOM 2509 C CA . CYS A 1 306 ? 44.495 -12.991 -23.669 1.00 40.88 306 CYS A CA 1
ATOM 2510 C C . CYS A 1 306 ? 44.536 -11.545 -23.136 1.00 40.88 306 CYS A C 1
ATOM 2512 O O . CYS A 1 306 ? 44.545 -10.608 -23.931 1.00 40.88 306 CYS A O 1
ATOM 2514 N N . LEU A 1 307 ? 44.566 -11.338 -21.813 1.00 38.16 307 LEU A N 1
ATOM 2515 C CA . LEU A 1 307 ? 44.668 -9.998 -21.212 1.00 38.16 307 LEU A CA 1
ATOM 2516 C C . LEU A 1 307 ? 46.113 -9.482 -21.090 1.00 38.16 307 LEU A C 1
ATOM 2518 O O . LEU A 1 307 ? 46.300 -8.282 -20.894 1.00 38.16 307 LEU A O 1
ATOM 2522 N N . LEU A 1 308 ? 47.124 -10.348 -21.225 1.00 42.28 308 LEU A N 1
ATOM 2523 C CA . LEU A 1 308 ? 48.538 -9.947 -21.187 1.00 42.28 308 LEU A CA 1
ATOM 2524 C C . LEU A 1 308 ? 49.011 -9.325 -22.511 1.00 42.28 308 LEU A C 1
ATOM 2526 O O . LEU A 1 308 ? 49.865 -8.442 -22.495 1.00 42.28 308 LEU A O 1
ATOM 2530 N N . ASP A 1 309 ? 48.396 -9.697 -23.635 1.00 42.47 309 ASP A N 1
ATOM 2531 C CA . ASP A 1 309 ? 48.815 -9.238 -24.967 1.00 42.47 309 ASP A CA 1
ATOM 2532 C C . ASP A 1 309 ? 48.317 -7.823 -25.321 1.00 42.47 309 ASP A C 1
ATOM 2534 O O . ASP A 1 309 ? 48.799 -7.209 -26.269 1.00 42.47 309 ASP A O 1
ATOM 2538 N N . LEU A 1 310 ? 47.368 -7.264 -24.559 1.00 41.66 310 LEU A N 1
ATOM 2539 C CA . LEU A 1 310 ? 46.795 -5.933 -24.820 1.00 41.66 310 LEU A CA 1
ATOM 2540 C C . LEU A 1 310 ? 47.549 -4.776 -24.144 1.00 41.66 310 LEU A C 1
ATOM 2542 O O . LEU A 1 310 ? 47.277 -3.618 -24.456 1.00 41.66 310 LEU A O 1
ATOM 2546 N N . PHE A 1 311 ? 48.498 -5.067 -23.248 1.00 39.81 311 PHE A N 1
ATOM 2547 C CA . PHE A 1 311 ? 49.287 -4.050 -22.535 1.00 39.81 311 PHE A CA 1
ATOM 2548 C C . PHE A 1 311 ? 50.808 -4.269 -22.613 1.00 39.81 311 PHE A C 1
ATOM 2550 O O . PHE A 1 311 ? 51.556 -3.617 -21.887 1.00 39.81 311 PHE A O 1
ATOM 2557 N N . GLY A 1 312 ? 51.274 -5.154 -23.498 1.00 37.97 312 GLY A N 1
ATOM 2558 C CA . GLY A 1 312 ? 52.693 -5.436 -23.710 1.00 37.97 312 GLY A CA 1
ATOM 2559 C C . GLY A 1 312 ? 53.131 -5.209 -25.152 1.00 37.97 312 GLY A C 1
ATOM 2560 O O . GLY A 1 312 ? 53.164 -6.161 -25.925 1.00 37.97 312 GLY A O 1
ATOM 2561 N N . SER A 1 313 ? 53.470 -3.962 -25.493 1.00 34.75 313 SER A N 1
ATOM 2562 C CA . SER A 1 313 ? 54.461 -3.517 -26.498 1.00 34.75 313 SER A CA 1
ATOM 2563 C C . SER A 1 313 ? 54.550 -1.995 -26.462 1.00 34.75 313 SER A C 1
ATOM 2565 O O . SER A 1 313 ? 53.520 -1.350 -26.758 1.00 34.75 313 SER A O 1
#

Secondary structure (DSSP, 8-state):
--PPPPPPPPPPP--------HHHHHHHHHHHHHHHHHHHHHS-HHHHHHHHHHHHHHHHHHHHHTTT-TTTTS--HHHHHHHHHHHHHSBPPPTT--HHHHHTT----HHHHHHHHGGGTTPPTT---STT----SSBPPHHHHHHHHHHHHHHHHHHHHTTS----HHHHS-HHHHHHHHHHHHHHHHHHHHTT--S-----EEE----SSSS--EEEEEEE-S-TT-TTPPEEEEEEE-SSGGG-HHHHHHHHHHHHHHHH-TTTT--HHHHT-HHHHTT--SS--TT---S---------GGGTTTS--

Foldseek 3Di:
DDDDDDDDDDDPDPPDPPPDDVVVVVVVLVVVVVVVVVCVVPPDPVLCVLQVLLLLQLVVLLCLPVVPDPVSLDFAQVSVVLVLVLLQQDADADPPHDVVCVVVSHRYDNVSSCVVCVVVPDDDPPPDPPVVRRDYLHGDALVSSVSSVVSVVVSVVVCVSVVVDDDDVCRSVDCVSVVSSVVRHCVVVVSCLVVLPDQFPFDFDWDQDDDPDPFGKTKTWGWRCGDPPQPRPIDIDIFIAGPDLVPGPVSVLVVVVVVCCVVVVPCVVPDPVLVVPSNNPSPPDSDDDPVNDPDDDDDDDDDDPPVVVVPDD

Radius of gyration: 32.13 Å; chains: 1; bounding box: 79×55×109 Å

Sequence (313 aa):
MGGAPPTLPPPPANNVPQIQNPAALNLETALQQFAIDLREVGEPENTKKAYLPKLKEWFQYCDHVYRTDLYKYNMNFDKIYLFMFFQTFRQQKKRGGNRKLQKQDIYFDAEAYDNLMRPFAGLSPGQRLLENAPHVENPISESPFATYKAALRRIYNAQINDNVDSLHWDHVWLPALNELHRLVRSRKLIVKRLQHHEKVTGEFSPYAMRDQDIHPMLLLIMQIPEGKVNSGRTLFGRATRPKLPQFCPVGALAMYLQCRFHVTREFNNFTIEDWCTNSRWFDIKLLVDVDGISDRTQPITTLPSCLLDLFGS

Organism: NCBI:txid303405

pLDDT: mean 73.63, std 15.9, range [34.19, 95.56]